Protein AF-A0A847P510-F1 (afdb_monomer_lite)

Foldseek 3Di:
DDDDDDDDDDDDDDDDDDDDDPDDDDCPPPVVVVVVVLVVLQVLLVPADDDDAPDADPDWAWPDWDQPFPDDPPDGDTDTDTDHHHDDPDQPPPDPPPLQDDALWAFAPVCVLQVNRHTQDAFWAKWKKAKQWPQFPDGRMDIQGTDHSVSRVVRNVVNVVTDGRDDQFFDKDKDKDWDQDPVSVCVVNSHRPPPPPPCPVVVDDNVDPVDDIDMDMDIDTHRIDMHIDDDPTPCNTHPDRDDSVSRHDPD

Sequence (251 aa):
MKKSDLVIRLFLTALAGIILYCTTPVDEGENTTKVDDITNFNDHVVSLDYLIQPEQLEEPVLTAAIDSSEPSDNYVCSIKRYKAAPGYSELFLMDPTTDVIYPGALLKGESIITGEYIPIIAKRKPLTISVSLQNISGSPSRNVEDPKLSTIRESINDILSSELTGATPARISFEIQEVHSAEQLKLAVQGNYKSSKVNISTGFNFNKQDVRSRFVVKFLQIYYTIDIDLPKQPSDLFEEMPDLGKLGSSS

Radius of gyration: 34.21 Å; chains: 1; bounding box: 52×51×155 Å

pLDDT: mean 77.26, std 19.05, range [29.2, 97.75]

Secondary structure (DSSP, 8-state):
-------PPP-------------PPP-HHHHHHHHHHHHHHHHHHHTSPPP--PPP-SSPEEEEEE----EETTEE--EEEEE-----SS---S-TT-TT-STT--B-HHHHHHT---B----B--EEEEE---SBSS-SEEEESS-SHHHHHHHHHHHHTSPB-S--PPEEEEEEEE--SHHHHHHHTT--TT-TT-TTGGG--TT-TT----EEEEEEEE---EEEPPPSSGGGGBSSPPPGGGTS---

Structure (mmCIF, N/CA/C/O backbone):
data_AF-A0A847P510-F1
#
_entry.id   AF-A0A847P510-F1
#
loop_
_atom_site.group_PDB
_atom_site.id
_atom_site.type_symbol
_atom_site.label_atom_id
_atom_site.label_alt_id
_atom_site.label_comp_id
_atom_site.label_asym_id
_atom_site.label_entity_id
_atom_site.label_seq_id
_atom_site.pdbx_PDB_ins_code
_atom_site.Cartn_x
_atom_site.Cartn_y
_atom_site.Cartn_z
_atom_site.occupancy
_atom_site.B_iso_or_equiv
_atom_site.auth_seq_id
_atom_site.auth_comp_id
_atom_site.auth_asym_id
_atom_site.auth_atom_id
_atom_site.pdbx_PDB_model_num
ATOM 1 N N . MET A 1 1 ? -7.480 -21.863 112.392 1.00 37.66 1 MET A N 1
ATOM 2 C CA . MET A 1 1 ? -8.106 -23.199 112.252 1.00 37.66 1 MET A CA 1
ATOM 3 C C . MET A 1 1 ? -8.872 -23.238 110.938 1.00 37.66 1 MET A C 1
ATOM 5 O O . MET A 1 1 ? -9.606 -22.302 110.660 1.00 37.66 1 MET A O 1
ATOM 9 N N . LYS A 1 2 ? -8.587 -24.266 110.127 1.00 41.09 2 LYS A N 1
ATOM 10 C CA . LYS A 1 2 ? -9.008 -24.526 108.735 1.00 41.09 2 LYS A CA 1
ATOM 11 C C . LYS A 1 2 ? -10.386 -23.981 108.323 1.00 41.09 2 LYS A C 1
ATOM 13 O O . LYS A 1 2 ? -11.381 -24.344 108.942 1.00 41.09 2 LYS A O 1
ATOM 18 N N . LYS A 1 3 ? -10.439 -23.282 107.182 1.00 38.19 3 LYS A N 1
ATOM 19 C CA . LYS A 1 3 ? -11.558 -23.353 106.229 1.00 38.19 3 LYS A CA 1
ATOM 20 C C . LYS A 1 3 ? -11.014 -23.393 104.800 1.00 38.19 3 LYS A C 1
ATOM 22 O O . LYS A 1 3 ? -10.048 -22.713 104.480 1.00 38.19 3 LYS A O 1
ATOM 27 N N . SER A 1 4 ? -11.607 -24.309 104.054 1.00 39.41 4 SER A N 1
ATOM 28 C CA . SER A 1 4 ? 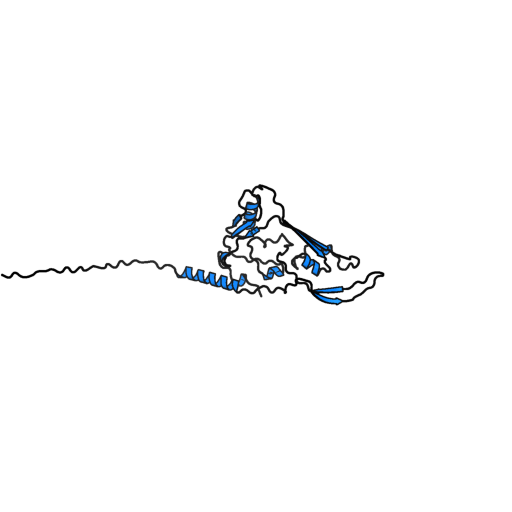-11.205 -24.935 102.802 1.00 39.41 4 SER A CA 1
ATOM 29 C C . SER A 1 4 ? -11.629 -24.167 101.552 1.00 39.41 4 SER A C 1
ATOM 31 O O . SER A 1 4 ? -12.598 -23.410 101.573 1.00 39.41 4 SER A O 1
ATOM 33 N N . ASP A 1 5 ? -10.895 -24.460 100.483 1.00 36.94 5 ASP A N 1
ATOM 34 C CA . ASP A 1 5 ? -10.912 -23.900 99.135 1.00 36.94 5 ASP A CA 1
ATOM 35 C C . ASP A 1 5 ? -12.233 -24.023 98.357 1.00 36.94 5 ASP A C 1
ATOM 37 O O . ASP A 1 5 ? -12.910 -25.052 98.387 1.00 36.94 5 ASP A O 1
ATOM 41 N N . LEU A 1 6 ? -12.516 -22.992 97.553 1.00 30.23 6 LEU A N 1
ATOM 42 C CA . LEU A 1 6 ? -13.383 -23.042 96.374 1.00 30.23 6 LEU A CA 1
ATOM 43 C C . LEU A 1 6 ? -12.803 -22.082 95.318 1.00 30.23 6 LEU A C 1
ATOM 45 O O . LEU A 1 6 ? -12.983 -20.870 95.414 1.00 30.23 6 LEU A O 1
ATOM 49 N N . VAL A 1 7 ? -12.095 -22.610 94.315 1.00 38.94 7 VAL A N 1
ATOM 50 C CA . VAL A 1 7 ? -11.633 -21.838 93.148 1.00 38.94 7 VAL A CA 1
ATOM 51 C C . VAL A 1 7 ? -12.303 -22.401 91.899 1.00 38.94 7 VAL A C 1
ATOM 53 O O . VAL A 1 7 ? -12.020 -23.513 91.459 1.00 38.94 7 VAL A O 1
ATOM 56 N N . ILE A 1 8 ? -13.220 -21.607 91.351 1.00 34.28 8 ILE A N 1
ATOM 57 C CA . ILE A 1 8 ? -13.982 -21.854 90.126 1.00 34.28 8 ILE A CA 1
ATOM 58 C 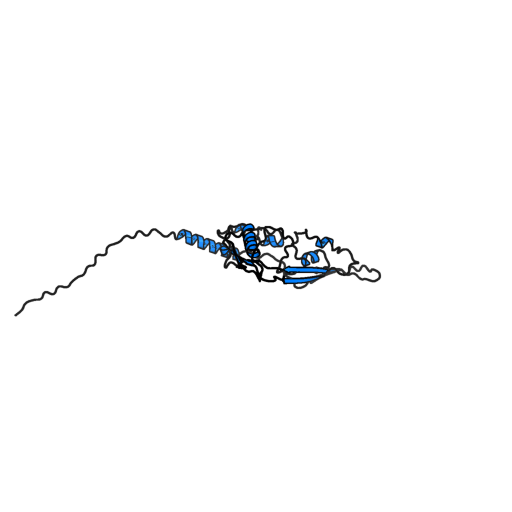C . ILE A 1 8 ? -13.080 -21.556 88.919 1.00 34.28 8 ILE A C 1
ATOM 60 O O . ILE A 1 8 ? -12.568 -20.445 88.787 1.00 34.28 8 ILE A O 1
ATOM 64 N N . ARG A 1 9 ? -12.890 -22.536 88.023 1.00 34.09 9 ARG A N 1
ATOM 65 C CA . ARG A 1 9 ? -12.280 -22.332 86.699 1.00 34.09 9 ARG A CA 1
ATOM 66 C C . ARG A 1 9 ? -13.373 -22.239 85.635 1.00 34.09 9 ARG A C 1
ATOM 68 O O . ARG A 1 9 ? -14.153 -23.165 85.446 1.00 34.09 9 ARG A O 1
ATOM 75 N N . LEU A 1 10 ? -13.395 -21.091 84.967 1.00 29.20 10 LEU A N 1
ATOM 76 C CA . LEU A 1 10 ? -14.271 -20.700 83.869 1.00 29.20 10 LEU A CA 1
ATOM 77 C C . LEU A 1 10 ? -13.866 -21.453 82.584 1.00 29.20 10 LEU A C 1
ATOM 79 O O . LEU A 1 10 ? -12.757 -21.259 82.092 1.00 29.20 10 LEU A O 1
ATOM 83 N N . PHE A 1 11 ? -14.744 -22.302 82.043 1.00 34.28 11 PHE A N 1
ATOM 84 C CA . PHE A 1 11 ? -14.594 -22.890 80.706 1.00 34.28 11 PHE A CA 1
ATOM 85 C C . PHE A 1 11 ? -15.544 -22.180 79.735 1.00 34.28 11 PHE A C 1
ATOM 87 O O . PHE A 1 11 ? -16.763 -22.293 79.842 1.00 34.28 11 PHE A O 1
ATOM 94 N N . LEU A 1 12 ? -14.961 -21.432 78.798 1.00 30.78 12 LEU A N 1
ATOM 95 C CA . LEU A 1 12 ? -15.638 -20.785 77.679 1.00 30.78 12 LEU A CA 1
ATOM 96 C C . LEU A 1 12 ? -15.835 -21.835 76.571 1.00 30.78 12 LEU A C 1
ATOM 98 O O . LEU A 1 12 ? -14.855 -22.350 76.037 1.00 30.78 12 LEU A O 1
ATOM 102 N N . THR A 1 13 ? -17.078 -22.172 76.227 1.00 36.53 13 THR A N 1
ATOM 103 C CA . THR A 1 13 ? -17.404 -22.988 75.045 1.00 36.53 13 THR A CA 1
ATOM 104 C C . THR A 1 13 ? -18.103 -22.098 74.021 1.00 36.53 13 THR A C 1
ATOM 106 O O . THR A 1 13 ? -19.159 -21.532 74.291 1.00 36.53 13 THR A O 1
ATOM 109 N N . ALA A 1 14 ? -17.465 -21.912 72.864 1.00 36.41 14 ALA A N 1
ATOM 110 C CA . ALA A 1 14 ? -17.982 -21.129 71.748 1.00 36.41 14 ALA A CA 1
ATOM 111 C C . ALA A 1 14 ? -18.817 -22.027 70.822 1.00 36.41 14 ALA A C 1
ATOM 113 O O . ALA A 1 14 ? -18.348 -23.063 70.352 1.00 36.41 14 ALA A O 1
ATOM 114 N N . LEU A 1 15 ? -20.062 -21.618 70.582 1.00 34.09 15 LEU A N 1
ATOM 115 C CA . LEU A 1 15 ? -21.025 -22.256 69.691 1.00 34.09 15 LEU A CA 1
ATOM 116 C C . LEU A 1 15 ? -20.754 -21.784 68.249 1.00 34.09 15 LEU A C 1
ATOM 118 O O . LEU A 1 15 ? -20.954 -20.611 67.940 1.00 34.09 15 LEU A O 1
ATOM 122 N N . ALA A 1 16 ? -20.281 -22.671 67.372 1.00 35.47 16 ALA A N 1
ATOM 123 C CA . ALA A 1 16 ? -20.083 -22.379 65.952 1.00 35.47 16 ALA A CA 1
ATOM 124 C C . ALA A 1 16 ? -21.387 -22.627 65.172 1.00 35.47 16 ALA A C 1
ATOM 126 O O . ALA A 1 16 ? -21.821 -23.768 65.019 1.00 35.47 16 ALA A O 1
ATOM 127 N N . GLY A 1 17 ? -22.022 -21.552 64.700 1.00 34.88 17 GLY A N 1
ATOM 128 C CA . GLY A 1 17 ? -23.150 -21.604 63.770 1.00 34.88 17 GLY A CA 1
ATOM 129 C C . GLY A 1 17 ? -22.666 -21.748 62.326 1.00 34.88 17 GLY A C 1
ATOM 130 O O . GLY A 1 17 ? -21.865 -20.944 61.855 1.00 34.88 17 GLY A O 1
ATOM 131 N N . ILE A 1 18 ? -23.158 -22.769 61.625 1.00 37.06 18 ILE A N 1
ATOM 132 C CA . ILE A 1 18 ? -22.927 -22.986 60.193 1.00 37.06 18 ILE A CA 1
ATOM 133 C C . ILE A 1 18 ? -23.896 -22.082 59.421 1.00 37.06 18 ILE A C 1
ATOM 135 O O . ILE A 1 18 ? -25.100 -22.330 59.406 1.00 37.06 18 ILE A O 1
ATOM 139 N N . ILE A 1 19 ? -23.375 -21.029 58.789 1.00 39.59 19 ILE A N 1
ATOM 140 C CA . ILE A 1 19 ? -24.100 -20.245 57.782 1.00 39.59 19 ILE A CA 1
ATOM 141 C C . ILE A 1 19 ? -23.795 -20.883 56.427 1.00 39.59 19 ILE A C 1
ATOM 143 O O . ILE A 1 19 ? -22.673 -20.806 55.930 1.00 39.59 19 ILE A O 1
ATOM 147 N N . LEU A 1 20 ? -24.798 -21.539 55.848 1.00 35.09 20 LEU A N 1
ATOM 148 C CA . LEU A 1 20 ? -24.744 -22.100 54.504 1.00 35.09 20 LEU A CA 1
ATOM 149 C C . LEU A 1 20 ? -24.879 -20.944 53.493 1.00 35.09 20 LEU A C 1
ATOM 151 O O . LEU A 1 20 ? -25.986 -20.521 53.166 1.00 35.09 20 LEU A O 1
ATOM 155 N N . TYR A 1 21 ? -23.754 -20.390 53.035 1.00 35.69 21 TYR A N 1
ATOM 156 C CA . TYR A 1 21 ? -23.734 -19.493 51.878 1.00 35.69 21 TYR A CA 1
ATOM 157 C C . TYR A 1 21 ? -23.872 -20.338 50.608 1.00 35.69 21 TYR A C 1
ATOM 159 O O . TYR A 1 21 ? -22.981 -21.108 50.261 1.00 35.69 21 TYR A O 1
ATOM 167 N N . CYS A 1 22 ? -25.005 -20.202 49.920 1.00 33.38 22 CYS A N 1
ATOM 168 C CA . CYS A 1 22 ? -25.181 -20.709 48.567 1.00 33.38 22 CYS A CA 1
ATOM 169 C C . CYS A 1 22 ? -24.482 -19.732 47.611 1.00 33.38 22 CYS A C 1
ATOM 171 O O . CYS A 1 22 ? -25.054 -18.714 47.225 1.00 33.38 22 CYS A O 1
ATOM 173 N N . THR A 1 23 ? -23.216 -19.995 47.293 1.00 38.34 23 THR A N 1
ATOM 174 C CA . THR A 1 23 ? -22.546 -19.359 46.157 1.00 38.34 23 THR A CA 1
ATOM 175 C C . THR A 1 23 ? -23.017 -20.064 44.893 1.00 38.34 23 THR A C 1
ATOM 177 O O . THR A 1 23 ? -22.757 -21.253 44.709 1.00 38.34 23 THR A O 1
ATOM 180 N N . THR A 1 24 ? -23.727 -19.344 44.030 1.00 44.94 24 THR A N 1
ATOM 181 C CA . THR A 1 24 ? -23.929 -19.754 42.638 1.00 44.94 24 THR A CA 1
ATOM 182 C C . THR A 1 24 ? -22.564 -20.052 42.006 1.00 44.94 24 THR A C 1
ATOM 184 O O . THR A 1 24 ? -21.647 -19.249 42.209 1.00 44.94 24 THR A O 1
ATOM 187 N N . PRO A 1 25 ? -22.390 -21.167 41.277 1.00 40.59 25 PRO A N 1
ATOM 188 C CA . PRO A 1 25 ? -21.137 -21.439 40.590 1.00 40.59 25 PRO A CA 1
ATOM 189 C C . PRO A 1 25 ? -20.883 -20.337 39.557 1.00 40.59 25 PRO A C 1
ATOM 191 O O . PRO A 1 25 ? -21.769 -19.974 38.787 1.00 40.59 25 PRO A O 1
ATOM 194 N N . VAL A 1 26 ? -19.678 -19.777 39.599 1.00 44.25 26 VAL A N 1
ATOM 195 C CA . VAL A 1 26 ? -19.134 -18.921 38.547 1.00 44.25 26 VAL A CA 1
ATOM 196 C C . VAL A 1 26 ? -18.927 -19.810 37.319 1.00 44.25 26 VAL A C 1
ATOM 198 O O . VAL A 1 26 ? -18.326 -20.876 37.438 1.00 44.25 26 VAL A O 1
ATOM 201 N N . ASP A 1 27 ? -19.447 -19.394 36.162 1.00 46.91 27 ASP A N 1
ATOM 202 C CA . ASP A 1 27 ? -19.205 -20.034 34.863 1.00 46.91 27 ASP A CA 1
ATOM 203 C C . ASP A 1 27 ? -17.712 -19.931 34.494 1.00 46.91 27 ASP A C 1
ATOM 205 O O . ASP A 1 27 ? -17.271 -19.034 33.778 1.00 46.91 27 ASP A O 1
ATOM 209 N N . GLU A 1 28 ? -16.896 -20.855 35.003 1.00 49.34 28 GLU A N 1
ATOM 210 C CA . GLU A 1 28 ? -15.476 -20.986 34.644 1.00 49.34 28 GLU A CA 1
ATOM 211 C C . GLU A 1 28 ? -15.278 -21.623 33.251 1.00 49.34 28 GLU A C 1
ATOM 213 O O . GLU A 1 28 ? -14.191 -21.537 32.678 1.00 49.34 28 GLU A O 1
ATOM 218 N N . GLY A 1 29 ? -16.323 -22.230 32.671 1.00 48.59 29 GLY A N 1
ATOM 219 C CA . GLY A 1 29 ? -16.255 -22.952 31.393 1.00 48.59 29 GLY A CA 1
ATOM 220 C C . GLY A 1 29 ? -16.296 -22.074 30.135 1.00 48.59 29 GLY A C 1
ATOM 221 O O . GLY A 1 29 ? -15.671 -22.411 29.131 1.00 48.59 29 GLY A O 1
ATOM 222 N N . GLU A 1 30 ? -16.992 -20.932 30.159 1.00 53.59 30 GLU A N 1
ATOM 223 C CA . GLU A 1 30 ? -17.103 -20.069 28.968 1.00 53.59 30 GLU A CA 1
ATOM 224 C C . GLU A 1 30 ? -15.822 -19.252 28.733 1.00 53.59 30 GLU A C 1
ATOM 226 O O . GLU A 1 30 ? -15.382 -19.059 27.599 1.00 53.59 30 GLU A O 1
ATOM 231 N N . ASN A 1 31 ? -15.194 -18.791 29.817 1.00 59.59 31 ASN A N 1
ATOM 232 C CA . ASN A 1 31 ? -14.016 -17.932 29.742 1.00 59.59 31 ASN A CA 1
ATOM 233 C C . ASN A 1 31 ? -12.744 -18.717 29.378 1.00 59.59 31 ASN A C 1
ATOM 235 O O . ASN A 1 31 ? -11.900 -18.215 28.646 1.00 59.59 31 ASN A O 1
ATOM 239 N N . THR A 1 32 ? -12.624 -19.964 29.842 1.00 65.25 32 THR A N 1
ATOM 240 C CA . THR A 1 32 ? -11.504 -20.858 29.496 1.00 65.25 32 THR A CA 1
ATOM 241 C C . THR A 1 32 ? -11.538 -21.258 28.022 1.00 65.25 32 THR A C 1
ATOM 243 O O . THR A 1 32 ? -10.546 -21.076 27.324 1.00 65.25 32 THR A O 1
ATOM 246 N N . THR A 1 33 ? -12.706 -21.657 27.510 1.00 73.19 33 THR A N 1
ATOM 247 C CA . THR A 1 33 ? -12.883 -22.027 26.093 1.00 73.19 33 THR A CA 1
ATOM 248 C C . THR A 1 33 ? -12.539 -20.871 25.142 1.00 73.19 33 THR A C 1
ATOM 250 O O . THR A 1 33 ? -11.799 -21.058 24.181 1.00 73.19 33 THR A O 1
ATOM 253 N N . LYS A 1 34 ? -12.989 -19.641 25.440 1.00 74.56 34 LYS A N 1
ATOM 254 C CA . LYS A 1 34 ? -12.650 -18.449 24.635 1.00 74.56 34 LYS A CA 1
ATOM 255 C C . LYS A 1 34 ? -11.153 -18.127 24.633 1.00 74.56 34 LYS A C 1
ATOM 257 O O . LYS A 1 34 ? -10.627 -17.678 23.616 1.00 74.56 34 LYS A O 1
ATOM 262 N N . VAL A 1 35 ? -10.471 -18.305 25.764 1.00 79.75 35 VAL A N 1
ATOM 263 C CA . VAL A 1 35 ? -9.022 -18.065 25.869 1.00 79.75 35 VAL A CA 1
ATOM 264 C C . VAL A 1 35 ? -8.232 -19.109 25.074 1.00 79.75 35 VAL A C 1
ATOM 266 O O . VAL A 1 35 ? -7.267 -18.753 24.389 1.00 79.75 35 VAL A O 1
ATOM 269 N N . ASP A 1 36 ? -8.667 -20.367 25.106 1.00 83.75 36 ASP A N 1
ATOM 270 C CA . ASP A 1 36 ? -8.050 -21.446 24.333 1.00 83.75 36 ASP A CA 1
ATOM 271 C C . ASP A 1 36 ? -8.238 -21.231 22.821 1.00 83.75 36 ASP A C 1
ATOM 273 O O . ASP A 1 36 ? -7.279 -21.370 22.056 1.00 83.75 36 ASP A O 1
ATOM 277 N N . ASP A 1 37 ? -9.423 -20.781 22.394 1.00 85.81 37 ASP A N 1
ATOM 278 C CA . ASP A 1 37 ? -9.711 -20.441 20.993 1.00 85.81 37 ASP A CA 1
ATOM 279 C C . ASP A 1 37 ? -8.830 -19.288 20.477 1.00 85.81 37 ASP A C 1
ATOM 281 O O . ASP A 1 37 ? -8.303 -19.351 19.364 1.00 85.81 37 ASP A O 1
ATOM 285 N N . ILE A 1 38 ? -8.622 -18.242 21.288 1.00 89.88 38 ILE A N 1
ATOM 286 C CA . ILE A 1 38 ? -7.751 -17.105 20.940 1.00 89.88 38 ILE A CA 1
ATOM 287 C C . ILE A 1 38 ? -6.293 -17.554 20.799 1.00 89.88 38 ILE A C 1
ATOM 289 O O . ILE A 1 38 ? -5.609 -17.145 19.857 1.00 89.88 38 ILE A O 1
ATOM 293 N N . THR A 1 39 ? -5.815 -18.381 21.730 1.00 91.06 39 THR A N 1
ATOM 294 C CA . THR A 1 39 ? -4.442 -18.902 21.702 1.00 91.06 39 THR A CA 1
ATOM 295 C C . THR A 1 39 ? -4.216 -19.750 20.455 1.00 91.06 39 THR A C 1
ATOM 297 O O . THR A 1 39 ? -3.298 -19.472 19.687 1.00 91.06 39 THR A O 1
ATOM 300 N N . ASN A 1 40 ? -5.116 -20.700 20.187 1.00 89.81 40 ASN A N 1
ATOM 301 C CA . ASN A 1 40 ? -5.044 -21.571 19.015 1.00 89.81 40 ASN A CA 1
ATOM 302 C C . ASN A 1 40 ? -5.074 -20.768 17.705 1.00 89.81 40 ASN A C 1
ATOM 304 O O . ASN A 1 40 ? -4.267 -21.003 16.809 1.00 89.81 40 ASN A O 1
ATOM 308 N N . PHE A 1 41 ? -5.944 -19.758 17.615 1.00 90.44 41 PHE A N 1
ATOM 309 C CA . PHE A 1 41 ? -5.991 -18.869 16.458 1.00 90.44 41 PHE A CA 1
ATOM 310 C C . PHE A 1 41 ? -4.660 -18.153 16.213 1.00 90.44 41 PHE A C 1
ATOM 312 O O . PHE A 1 41 ? -4.151 -18.148 15.090 1.00 90.44 41 PHE A O 1
ATOM 319 N N . ASN A 1 42 ? -4.094 -17.539 17.254 1.00 92.06 42 ASN A N 1
ATOM 320 C CA . ASN A 1 42 ? -2.831 -16.817 17.138 1.00 92.06 42 ASN A CA 1
ATOM 321 C C . ASN A 1 42 ? -1.694 -17.765 16.727 1.00 92.06 42 ASN A C 1
ATOM 323 O O . ASN A 1 42 ? -0.949 -17.440 15.802 1.00 92.06 42 ASN A O 1
ATOM 327 N N . ASP A 1 43 ? -1.606 -18.939 17.356 1.00 91.25 43 ASP A N 1
ATOM 328 C CA . ASP A 1 43 ? -0.600 -19.958 17.040 1.00 91.25 43 ASP A CA 1
ATOM 329 C C . ASP A 1 43 ? -0.746 -20.459 15.598 1.00 91.25 43 ASP A C 1
ATOM 331 O O . ASP A 1 43 ? 0.246 -20.587 14.878 1.00 91.25 43 ASP A O 1
ATOM 335 N N . HIS A 1 44 ? -1.984 -20.666 15.136 1.00 89.38 44 HIS A N 1
ATOM 336 C CA . HIS A 1 44 ? -2.255 -21.063 13.761 1.00 89.38 44 HIS A CA 1
ATOM 337 C C . HIS A 1 44 ? -1.780 -20.006 12.763 1.00 89.38 44 HIS A C 1
ATOM 339 O O . HIS A 1 44 ? -1.069 -20.347 11.820 1.00 89.38 44 HIS A O 1
ATOM 345 N N . VAL A 1 45 ? -2.121 -18.729 12.982 1.00 88.19 45 VAL A N 1
ATOM 346 C CA . VAL A 1 45 ? -1.700 -17.630 12.097 1.00 88.19 45 VAL A CA 1
ATOM 347 C C . VAL A 1 45 ? -0.174 -17.507 12.057 1.00 88.19 45 VAL A C 1
ATOM 349 O O . VAL A 1 45 ? 0.386 -17.287 10.987 1.00 88.19 45 VAL A O 1
ATOM 352 N N . VAL A 1 46 ? 0.507 -17.691 13.192 1.00 87.94 46 VAL A N 1
ATOM 353 C CA . VAL A 1 46 ? 1.979 -17.696 13.261 1.00 87.94 46 VAL A CA 1
ATOM 354 C C . VAL A 1 46 ? 2.586 -18.896 12.523 1.00 87.94 46 VAL A C 1
ATOM 356 O O . VAL A 1 46 ? 3.681 -18.782 11.977 1.00 87.94 46 VAL A O 1
ATOM 359 N N . SER A 1 47 ? 1.883 -20.029 12.483 1.00 88.62 47 SER A N 1
ATOM 360 C CA . SER A 1 47 ? 2.324 -21.246 11.790 1.00 88.62 47 SER A CA 1
ATOM 361 C C . SER A 1 47 ? 2.060 -21.260 10.281 1.00 88.62 47 SER A C 1
ATOM 363 O O . SER A 1 47 ? 2.470 -22.209 9.616 1.00 88.62 47 SER A O 1
ATOM 365 N N . LEU A 1 48 ? 1.368 -20.249 9.740 1.00 85.38 48 LEU A N 1
ATOM 366 C CA . LEU A 1 48 ? 1.084 -20.172 8.308 1.00 85.38 48 LEU A CA 1
ATOM 367 C C . LEU A 1 48 ? 2.379 -20.077 7.496 1.00 85.38 48 LEU A C 1
ATOM 369 O O . LEU A 1 48 ? 3.306 -19.343 7.842 1.00 85.38 48 LEU A O 1
ATOM 373 N N . ASP A 1 49 ? 2.401 -20.787 6.370 1.00 82.56 49 ASP A N 1
ATOM 374 C CA . ASP A 1 49 ? 3.525 -20.747 5.446 1.00 82.56 49 ASP A CA 1
ATOM 375 C C . ASP A 1 49 ? 3.693 -19.357 4.820 1.00 82.56 49 ASP A C 1
ATOM 377 O O . ASP A 1 49 ? 2.734 -18.657 4.478 1.00 82.56 49 ASP A O 1
ATOM 381 N N . TYR A 1 50 ? 4.952 -18.979 4.606 1.00 79.06 50 TYR A N 1
ATOM 382 C CA . TYR A 1 50 ? 5.288 -17.789 3.839 1.00 79.06 50 TYR A CA 1
ATOM 383 C C . TYR A 1 50 ? 4.979 -17.993 2.355 1.00 79.06 50 TYR A C 1
ATOM 385 O O . TYR A 1 50 ? 5.152 -19.076 1.794 1.00 79.06 50 TYR A O 1
ATOM 393 N N . LEU A 1 51 ? 4.592 -16.906 1.686 1.00 79.25 51 LEU A N 1
ATOM 394 C CA . LEU A 1 51 ? 4.465 -16.904 0.234 1.00 79.25 51 LEU A CA 1
ATOM 395 C C . LEU A 1 51 ? 5.821 -17.217 -0.401 1.00 79.25 51 LEU A C 1
ATOM 397 O O . LEU A 1 51 ? 6.818 -16.551 -0.121 1.00 79.25 51 LEU A O 1
ATOM 401 N N . ILE A 1 52 ? 5.843 -18.202 -1.297 1.00 80.19 52 ILE A N 1
ATOM 402 C CA . ILE A 1 52 ? 7.041 -18.529 -2.067 1.00 80.19 52 ILE A CA 1
ATOM 403 C C . ILE A 1 52 ? 7.280 -17.392 -3.062 1.00 80.19 52 ILE A C 1
ATOM 405 O O . ILE A 1 52 ? 6.582 -17.263 -4.070 1.00 80.19 52 ILE A O 1
ATOM 409 N N . GLN A 1 53 ? 8.276 -16.563 -2.769 1.00 77.94 53 GLN A N 1
ATOM 410 C CA . GLN A 1 53 ? 8.743 -15.500 -3.651 1.00 77.94 53 GLN A CA 1
ATOM 411 C C . GLN A 1 53 ? 10.081 -15.896 -4.289 1.00 77.94 53 GLN A C 1
ATOM 413 O O . GLN A 1 53 ? 10.871 -16.615 -3.670 1.00 77.94 53 GLN A O 1
ATOM 418 N N . PRO A 1 54 ? 10.353 -15.467 -5.536 1.00 82.06 54 PRO A N 1
ATOM 419 C CA . PRO A 1 54 ? 11.674 -15.648 -6.119 1.00 82.06 54 PRO A CA 1
ATOM 420 C C . PRO A 1 54 ? 12.718 -14.892 -5.291 1.00 82.06 54 PRO A C 1
ATOM 422 O O . PRO A 1 54 ? 12.434 -13.825 -4.751 1.00 82.06 54 PRO A O 1
ATOM 425 N N . GLU A 1 55 ? 13.938 -15.427 -5.234 1.00 87.31 55 GLU A N 1
ATOM 426 C CA . GLU A 1 55 ? 15.071 -14.727 -4.629 1.00 87.31 55 GLU A CA 1
ATOM 427 C C . GLU A 1 55 ? 15.266 -13.365 -5.304 1.00 87.31 55 GLU A C 1
ATOM 429 O O . GLU A 1 55 ? 15.342 -13.271 -6.536 1.00 87.31 55 GLU A O 1
ATOM 434 N N . GLN A 1 56 ? 15.324 -12.317 -4.482 1.00 89.25 56 GLN A N 1
ATOM 435 C CA . GLN A 1 56 ? 15.545 -10.961 -4.949 1.00 89.25 56 GLN A CA 1
ATOM 436 C C . GLN A 1 56 ? 16.947 -10.836 -5.553 1.00 89.25 56 GLN A C 1
ATOM 438 O O . GLN A 1 56 ? 17.943 -11.217 -4.945 1.00 89.25 56 GLN A O 1
ATOM 443 N N . LEU A 1 57 ? 17.019 -10.244 -6.742 1.00 90.56 57 LEU A N 1
ATOM 444 C CA . LEU A 1 57 ? 18.265 -9.884 -7.406 1.00 90.56 57 LEU A CA 1
ATOM 445 C C . LEU A 1 57 ? 18.432 -8.365 -7.339 1.00 90.56 57 LEU A C 1
ATOM 447 O O . LEU A 1 57 ? 17.576 -7.638 -7.844 1.00 90.56 57 LEU A O 1
ATOM 451 N N . GLU A 1 58 ? 19.530 -7.898 -6.738 1.00 86.44 58 GLU A N 1
ATOM 452 C CA . GLU A 1 58 ? 19.884 -6.469 -6.728 1.00 86.44 58 GLU A CA 1
ATOM 453 C C . GLU A 1 58 ? 20.145 -5.949 -8.147 1.00 86.44 58 GLU A C 1
ATOM 455 O O . GLU A 1 58 ? 19.706 -4.860 -8.497 1.00 86.44 58 GLU A O 1
ATOM 460 N N . GLU A 1 59 ? 20.791 -6.767 -8.984 1.00 88.19 59 GLU A N 1
ATOM 461 C CA . GLU A 1 59 ? 21.133 -6.437 -10.367 1.00 88.19 59 GLU A CA 1
ATOM 462 C C . GLU A 1 59 ? 20.731 -7.570 -11.330 1.00 88.19 59 GLU A C 1
ATOM 464 O O . GLU A 1 59 ? 20.774 -8.752 -10.961 1.00 88.19 59 GLU A O 1
ATOM 469 N N . PRO A 1 60 ? 20.362 -7.261 -12.590 1.00 89.38 60 PRO A N 1
ATOM 470 C CA . PRO A 1 60 ? 20.068 -8.278 -13.591 1.00 89.38 60 PRO A CA 1
ATOM 471 C C . PRO A 1 60 ? 21.281 -9.170 -13.894 1.00 89.38 60 PRO A C 1
ATOM 473 O O . PRO A 1 60 ? 22.365 -8.697 -14.236 1.00 89.38 60 PRO A O 1
ATOM 476 N N . VAL A 1 61 ? 21.080 -10.487 -13.871 1.00 92.06 61 VAL A N 1
ATOM 477 C CA . VAL A 1 61 ? 22.131 -11.478 -14.141 1.00 92.06 61 VAL A CA 1
ATOM 478 C C . VAL A 1 61 ? 22.076 -11.915 -15.602 1.00 92.06 61 VAL A C 1
ATOM 480 O O . VAL A 1 61 ? 21.025 -12.334 -16.088 1.00 92.06 61 VAL A O 1
ATOM 483 N N . LEU A 1 62 ? 23.204 -11.848 -16.314 1.00 91.25 62 LEU A N 1
ATOM 484 C CA . LEU A 1 62 ? 23.310 -12.327 -17.696 1.00 91.25 62 LEU A CA 1
ATOM 485 C C . LEU A 1 62 ? 23.129 -13.853 -17.740 1.00 91.25 62 LEU A C 1
ATOM 487 O O . LEU A 1 62 ? 23.893 -14.588 -17.120 1.00 91.25 62 LEU A O 1
ATOM 491 N N . THR A 1 63 ? 22.143 -14.333 -18.497 1.00 88.81 63 THR A N 1
ATOM 492 C CA . THR A 1 63 ? 21.851 -15.769 -18.648 1.00 88.81 63 THR A CA 1
ATOM 493 C C . THR A 1 63 ? 22.245 -16.322 -20.012 1.00 88.81 63 THR A C 1
ATOM 495 O O . THR A 1 63 ? 22.551 -17.506 -20.120 1.00 88.81 63 THR A O 1
ATOM 498 N N . ALA A 1 64 ? 22.274 -15.484 -21.052 1.00 80.31 64 ALA A N 1
ATOM 499 C CA . ALA A 1 64 ? 22.823 -15.836 -22.359 1.00 80.31 64 ALA A CA 1
ATOM 500 C C . ALA A 1 64 ? 23.187 -14.578 -23.157 1.00 80.31 64 ALA A C 1
ATOM 502 O O . ALA A 1 64 ? 22.463 -13.585 -23.121 1.00 80.31 64 ALA A O 1
ATOM 503 N N . ALA A 1 65 ? 24.260 -14.640 -23.942 1.00 69.88 65 ALA A N 1
ATOM 504 C CA . ALA A 1 65 ? 24.524 -13.680 -25.009 1.00 69.88 65 ALA A CA 1
ATOM 505 C C . ALA A 1 65 ? 24.219 -14.357 -26.352 1.00 69.88 65 ALA A C 1
ATOM 507 O O . ALA A 1 65 ? 24.733 -15.439 -26.626 1.00 69.88 65 ALA A O 1
ATOM 508 N N . ILE A 1 66 ? 23.353 -13.750 -27.162 1.00 64.25 66 ILE A N 1
ATOM 509 C CA . ILE A 1 66 ? 23.155 -14.123 -28.561 1.00 64.25 66 ILE A CA 1
ATOM 510 C C . ILE A 1 66 ? 23.790 -13.018 -29.402 1.00 64.25 66 ILE A C 1
ATOM 512 O O . ILE A 1 66 ? 23.226 -11.934 -29.561 1.00 64.25 66 ILE A O 1
ATOM 516 N N . ASP A 1 67 ? 24.955 -13.309 -29.972 1.00 57.97 67 ASP A N 1
ATOM 517 C CA . ASP A 1 67 ? 25.564 -12.470 -31.003 1.00 57.97 67 ASP A CA 1
ATOM 518 C C . ASP A 1 67 ? 24.840 -12.700 -32.338 1.00 57.97 67 ASP A C 1
ATOM 520 O O . ASP A 1 67 ? 25.360 -13.325 -33.258 1.00 57.97 67 ASP A O 1
ATOM 524 N N . SER A 1 68 ? 23.594 -12.233 -32.453 1.00 57.00 68 SER A N 1
ATOM 525 C CA . SER A 1 68 ? 22.977 -12.030 -33.765 1.00 57.00 68 SER A CA 1
ATOM 526 C C . SER A 1 68 ? 23.356 -10.631 -34.241 1.00 57.00 68 SER A C 1
ATOM 528 O O . SER A 1 68 ? 22.655 -9.659 -33.955 1.00 57.00 68 SER A O 1
ATOM 530 N N . SER A 1 69 ? 24.496 -10.524 -34.917 1.00 58.62 69 SER A N 1
ATOM 531 C CA . SER A 1 69 ? 24.886 -9.314 -35.627 1.00 58.62 69 SER A CA 1
ATOM 532 C C . SER A 1 69 ? 24.195 -9.297 -36.989 1.00 58.62 69 SER A C 1
ATOM 534 O O . SER A 1 69 ? 24.580 -10.019 -37.902 1.00 58.62 69 SER A O 1
ATOM 536 N N . GLU A 1 70 ? 23.168 -8.464 -37.147 1.00 57.62 70 GLU A N 1
ATOM 537 C CA . GLU A 1 70 ? 22.804 -7.992 -38.484 1.00 57.62 70 GLU A CA 1
ATOM 538 C C . GLU A 1 70 ? 23.559 -6.683 -38.730 1.00 57.62 70 GLU A C 1
ATOM 540 O O . GLU A 1 70 ? 23.230 -5.664 -38.115 1.00 57.62 70 GLU A O 1
ATOM 545 N N . PRO A 1 71 ? 24.628 -6.693 -39.546 1.00 56.06 71 PRO A N 1
ATOM 546 C CA . PRO A 1 71 ? 25.321 -5.468 -39.897 1.00 56.06 71 PRO A CA 1
ATOM 547 C C . PRO A 1 71 ? 24.401 -4.625 -40.785 1.00 56.06 71 PRO A C 1
ATOM 549 O O . PRO A 1 71 ? 24.090 -4.996 -41.914 1.00 56.06 71 PRO A O 1
ATOM 552 N N . SER A 1 72 ? 23.982 -3.469 -40.275 1.00 61.31 72 SER A N 1
ATOM 553 C CA . SER A 1 72 ? 23.583 -2.346 -41.129 1.00 61.31 72 SER A CA 1
ATOM 554 C C . SER A 1 72 ? 24.798 -1.433 -41.286 1.00 61.31 72 SER A C 1
ATOM 556 O O . SER A 1 72 ? 25.635 -1.413 -40.386 1.00 61.31 72 SER A O 1
ATOM 558 N N . ASP A 1 73 ? 24.900 -0.695 -42.396 1.00 65.69 73 ASP A N 1
ATOM 559 C CA . ASP A 1 73 ? 26.102 0.011 -42.899 1.00 65.69 73 ASP A CA 1
ATOM 560 C C . ASP A 1 73 ? 26.990 0.753 -41.867 1.00 65.69 73 ASP A C 1
ATOM 562 O O . ASP A 1 73 ? 28.142 1.033 -42.177 1.00 65.69 73 ASP A O 1
ATOM 566 N N . ASN A 1 74 ? 26.507 1.068 -40.652 1.00 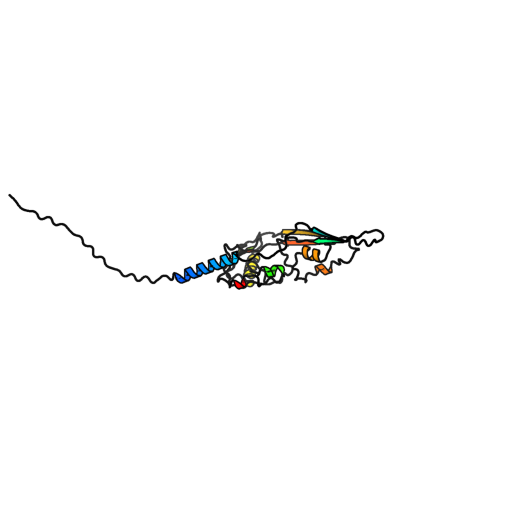72.62 74 ASN A N 1
ATOM 567 C CA . ASN A 1 74 ? 27.293 1.677 -39.566 1.00 72.62 74 ASN A CA 1
ATOM 568 C C . ASN A 1 74 ? 26.984 1.174 -38.129 1.00 72.62 74 ASN A C 1
ATOM 570 O O . ASN A 1 74 ? 27.480 1.773 -37.172 1.00 72.62 74 ASN A O 1
ATOM 574 N N . TYR A 1 75 ? 26.173 0.124 -37.928 1.00 70.19 75 TYR A N 1
ATOM 575 C CA . TYR A 1 75 ? 25.783 -0.343 -36.582 1.00 70.19 75 TYR A CA 1
ATOM 576 C C . TYR A 1 75 ? 25.871 -1.864 -36.432 1.00 70.19 75 TYR A C 1
ATOM 578 O O . TYR A 1 75 ? 25.483 -2.611 -37.328 1.00 70.19 75 TYR A O 1
ATOM 586 N N . VAL A 1 76 ? 26.315 -2.307 -35.251 1.00 75.56 76 VAL A N 1
ATOM 587 C CA . VAL A 1 76 ? 26.284 -3.710 -34.820 1.00 75.56 76 VAL A CA 1
ATOM 588 C C . VAL A 1 76 ? 25.281 -3.841 -33.677 1.00 75.56 76 VAL A C 1
ATOM 590 O O . VAL A 1 76 ? 25.494 -3.301 -32.591 1.00 75.56 76 VAL A O 1
ATOM 593 N N . CYS A 1 77 ? 24.185 -4.558 -33.917 1.00 77.00 77 CYS A N 1
ATOM 594 C CA . CYS A 1 77 ? 23.231 -4.934 -32.876 1.00 77.00 77 CYS A CA 1
ATOM 595 C C . CYS A 1 77 ? 23.696 -6.234 -32.198 1.00 77.00 77 CYS A C 1
ATOM 597 O O . CYS A 1 77 ? 24.136 -7.158 -32.876 1.00 77.00 77 CYS A O 1
ATOM 599 N N . SER A 1 78 ? 23.598 -6.314 -30.868 1.00 81.12 78 SER A N 1
ATOM 600 C CA . SER A 1 78 ? 23.834 -7.549 -30.101 1.00 81.12 78 SER A CA 1
ATOM 601 C C . SER A 1 78 ? 22.679 -7.773 -29.129 1.00 81.12 78 SER A C 1
ATOM 603 O O . SER A 1 78 ? 22.149 -6.813 -28.566 1.00 81.12 78 SER A O 1
ATOM 605 N N . ILE A 1 79 ? 22.263 -9.029 -28.945 1.00 83.50 79 ILE A N 1
ATOM 606 C CA . ILE A 1 79 ? 21.131 -9.379 -28.082 1.00 83.50 79 ILE A CA 1
ATOM 607 C C . ILE A 1 79 ? 21.662 -10.105 -26.847 1.00 83.50 79 ILE A C 1
ATOM 609 O O . ILE A 1 79 ? 22.277 -11.164 -26.933 1.00 83.50 79 ILE A O 1
ATOM 613 N N . LYS A 1 80 ? 21.383 -9.566 -25.662 1.00 88.06 80 LYS A N 1
ATOM 614 C CA . LYS A 1 80 ? 21.737 -10.189 -24.381 1.00 88.06 80 LYS A CA 1
ATOM 615 C C . LYS A 1 80 ? 20.474 -10.512 -23.595 1.00 88.06 80 LYS A C 1
ATOM 617 O O . LYS A 1 80 ? 19.549 -9.706 -23.538 1.00 88.06 80 LYS A O 1
ATOM 622 N N . ARG A 1 81 ? 20.428 -11.701 -22.997 1.00 89.88 81 ARG A N 1
ATOM 623 C CA . ARG A 1 81 ? 19.341 -12.157 -22.129 1.00 89.88 81 ARG A CA 1
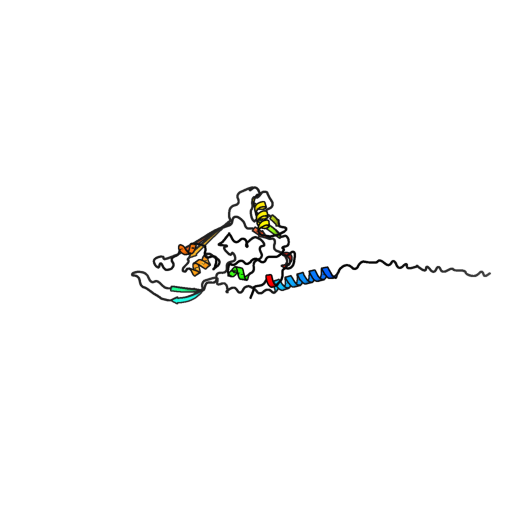ATOM 624 C C . ARG A 1 81 ? 19.761 -12.034 -20.678 1.00 89.88 81 ARG A C 1
ATOM 626 O O . ARG A 1 81 ? 20.796 -12.566 -20.284 1.00 89.88 81 ARG A O 1
ATOM 633 N N . TYR A 1 82 ? 18.919 -11.370 -19.900 1.00 90.88 82 TYR A N 1
ATOM 634 C CA . TYR A 1 82 ? 19.109 -11.171 -18.473 1.00 90.88 82 TYR A CA 1
ATOM 635 C C . TYR A 1 82 ? 17.952 -11.795 -17.697 1.00 90.88 82 TYR A C 1
ATOM 637 O O . TYR A 1 82 ? 16.809 -11.797 -18.159 1.00 90.88 82 TYR A O 1
ATOM 645 N N . LYS A 1 83 ? 18.252 -12.308 -16.507 1.00 91.12 83 LYS A N 1
ATOM 646 C CA . LYS A 1 83 ? 17.273 -12.642 -15.474 1.00 91.12 83 LYS A CA 1
ATOM 647 C C . LYS A 1 83 ? 17.264 -11.504 -14.459 1.00 91.12 83 LYS A C 1
ATOM 649 O O . LYS A 1 83 ? 18.317 -11.150 -13.941 1.00 91.12 83 LYS A O 1
ATOM 654 N N . ALA A 1 84 ? 16.090 -10.959 -14.171 1.00 88.69 84 ALA A N 1
ATOM 655 C CA . ALA A 1 84 ? 15.900 -9.920 -13.166 1.00 88.69 84 ALA A CA 1
ATOM 656 C C . ALA A 1 84 ? 14.781 -10.338 -12.207 1.00 88.69 84 ALA A C 1
ATOM 658 O O . ALA A 1 84 ? 13.784 -10.918 -12.637 1.00 88.69 84 ALA A O 1
ATOM 659 N N . ALA A 1 85 ? 14.966 -10.047 -10.922 1.00 87.69 85 ALA A N 1
ATOM 660 C CA . ALA A 1 85 ? 13.974 -10.256 -9.871 1.00 87.69 85 ALA A CA 1
ATOM 661 C C . ALA A 1 85 ? 14.080 -9.113 -8.844 1.00 87.69 85 ALA A C 1
ATOM 663 O O . ALA A 1 85 ? 14.510 -9.341 -7.716 1.00 87.69 85 ALA A O 1
ATOM 664 N N . PRO A 1 86 ? 13.781 -7.865 -9.246 1.00 84.00 86 PRO A N 1
ATOM 665 C CA . PRO A 1 86 ? 13.838 -6.730 -8.332 1.00 84.00 86 PRO A CA 1
ATOM 666 C C . PRO A 1 86 ? 12.819 -6.901 -7.198 1.00 84.00 86 PRO A C 1
ATOM 668 O O . PRO A 1 86 ? 11.690 -7.336 -7.430 1.00 84.00 86 PRO A O 1
ATOM 671 N N . GLY A 1 87 ? 13.218 -6.545 -5.978 1.00 81.06 87 GLY A N 1
ATOM 672 C CA . GLY A 1 87 ? 12.315 -6.464 -4.834 1.00 81.06 87 GLY A CA 1
ATOM 673 C C . GLY A 1 87 ? 11.633 -5.103 -4.792 1.00 81.06 87 GLY A C 1
ATOM 674 O O . GLY A 1 87 ? 12.273 -4.077 -5.023 1.00 81.06 87 GLY A O 1
ATOM 675 N N . TYR A 1 88 ? 10.340 -5.092 -4.481 1.00 75.81 88 TYR A N 1
ATOM 676 C CA . TYR A 1 88 ? 9.559 -3.869 -4.328 1.00 75.81 88 TYR A CA 1
ATOM 677 C C . TYR A 1 88 ? 8.922 -3.841 -2.941 1.00 75.81 88 TYR A C 1
ATOM 679 O O . TYR A 1 88 ? 8.224 -4.777 -2.559 1.00 75.81 88 TYR A O 1
ATOM 687 N N . SER A 1 89 ? 9.166 -2.765 -2.192 1.00 66.44 89 SER A N 1
ATOM 688 C CA . SER A 1 89 ? 8.515 -2.507 -0.900 1.00 66.44 89 SER A CA 1
ATOM 689 C C . SER A 1 89 ? 7.161 -1.813 -1.053 1.00 66.44 89 SER A C 1
ATOM 691 O O . SER A 1 89 ? 6.352 -1.831 -0.132 1.00 66.44 89 SER A O 1
ATOM 693 N N . GLU A 1 90 ? 6.914 -1.203 -2.212 1.00 67.94 90 GLU A N 1
ATOM 694 C CA . GLU A 1 90 ? 5.665 -0.537 -2.559 1.00 67.94 90 GLU A CA 1
ATOM 695 C C . GLU A 1 90 ? 5.116 -1.182 -3.834 1.00 67.94 90 GLU A C 1
ATOM 697 O O . GLU A 1 90 ? 5.810 -1.288 -4.844 1.00 67.94 90 GLU A O 1
ATOM 702 N N . LEU A 1 91 ? 3.869 -1.649 -3.779 1.00 64.94 91 LEU A N 1
ATOM 703 C CA . LEU A 1 91 ? 3.144 -2.112 -4.957 1.00 64.94 91 LEU A CA 1
ATOM 704 C C . LEU A 1 91 ? 2.393 -0.923 -5.537 1.00 64.94 91 LEU A C 1
ATOM 706 O O . LEU A 1 91 ? 1.518 -0.353 -4.881 1.00 64.94 91 LEU A O 1
ATOM 710 N N . PHE A 1 92 ? 2.706 -0.559 -6.778 1.00 63.66 92 PHE A N 1
ATOM 711 C CA . PHE A 1 92 ? 1.941 0.472 -7.453 1.00 63.66 92 PHE A CA 1
ATOM 712 C C . PHE A 1 92 ? 0.575 -0.089 -7.863 1.00 63.66 92 PHE A C 1
ATOM 714 O O . PHE A 1 92 ? 0.452 -0.889 -8.796 1.00 63.66 92 PHE A O 1
ATOM 721 N N . LEU A 1 93 ? -0.474 0.347 -7.165 1.00 62.09 93 LEU A N 1
ATOM 722 C CA . LEU A 1 93 ? -1.857 0.026 -7.506 1.00 62.09 93 LEU A CA 1
ATOM 723 C C . LEU A 1 93 ? -2.243 0.770 -8.786 1.00 62.09 93 LEU A C 1
ATOM 725 O O . LEU A 1 93 ? -2.744 1.889 -8.765 1.00 62.09 93 LEU A O 1
ATOM 729 N N . MET A 1 94 ? -1.984 0.127 -9.923 1.00 55.91 94 MET A N 1
ATOM 730 C CA . MET A 1 94 ? -2.302 0.651 -11.255 1.00 55.91 94 MET A CA 1
ATOM 731 C C . MET A 1 94 ? -3.812 0.769 -11.521 1.00 55.91 94 MET A C 1
ATOM 733 O O . MET A 1 94 ? -4.208 1.418 -12.489 1.00 55.91 94 MET A O 1
ATOM 737 N N . ASP A 1 95 ? -4.650 0.148 -10.685 1.00 57.41 95 ASP A N 1
ATOM 738 C CA . ASP A 1 95 ? -6.103 0.277 -10.737 1.00 57.41 95 ASP A CA 1
ATOM 739 C C . ASP A 1 95 ? -6.642 0.819 -9.399 1.00 57.41 95 ASP A C 1
ATOM 741 O O . ASP A 1 95 ? -6.835 0.052 -8.456 1.00 57.41 95 ASP A O 1
ATOM 745 N N . PRO A 1 96 ? -6.901 2.134 -9.290 1.00 52.97 96 PRO A N 1
ATOM 746 C CA . PRO A 1 96 ? -7.456 2.739 -8.082 1.00 52.97 96 PRO A CA 1
ATOM 747 C C . PRO A 1 96 ? -8.940 2.394 -7.861 1.00 52.97 96 PRO A C 1
ATOM 749 O O . PRO A 1 96 ? -9.530 2.860 -6.886 1.00 52.97 96 PRO A O 1
ATOM 752 N N . THR A 1 97 ? -9.576 1.624 -8.756 1.00 54.25 97 THR A N 1
ATOM 753 C CA . THR A 1 97 ? -10.999 1.264 -8.646 1.00 54.25 97 THR A CA 1
ATOM 754 C C . THR A 1 97 ? -11.255 0.008 -7.819 1.00 54.25 97 THR A C 1
ATOM 756 O O . THR A 1 97 ? -12.415 -0.331 -7.590 1.00 54.25 97 THR A O 1
ATOM 759 N N . THR A 1 98 ? -10.209 -0.664 -7.328 1.00 63.69 98 THR A N 1
ATOM 760 C CA . THR A 1 98 ? -10.383 -1.830 -6.459 1.00 63.69 98 THR A CA 1
ATOM 761 C C . THR A 1 98 ? -11.007 -1.394 -5.131 1.00 63.69 98 THR A C 1
ATOM 763 O O . THR A 1 98 ? -10.382 -0.706 -4.325 1.00 63.69 98 THR A O 1
ATOM 766 N N . ASP A 1 99 ? -12.245 -1.807 -4.889 1.00 77.25 99 ASP A N 1
ATOM 767 C CA . ASP A 1 99 ? -13.002 -1.600 -3.651 1.00 77.25 99 ASP A CA 1
ATOM 768 C C . ASP A 1 99 ? -12.509 -2.480 -2.486 1.00 77.25 99 ASP A C 1
ATOM 770 O O . ASP A 1 99 ? -12.929 -2.305 -1.344 1.00 77.25 99 ASP A O 1
ATOM 774 N N . VAL A 1 100 ? -11.573 -3.387 -2.763 1.00 84.94 100 VAL A N 1
ATOM 775 C CA . VAL A 1 100 ? -10.999 -4.327 -1.792 1.00 84.94 100 VAL A CA 1
ATOM 776 C C . VAL A 1 100 ? -9.761 -3.799 -1.061 1.00 84.94 100 VAL A C 1
ATOM 778 O O . VAL A 1 100 ? -9.405 -4.347 -0.021 1.00 84.94 100 VAL A O 1
ATOM 781 N N . ILE A 1 101 ? -9.115 -2.735 -1.556 1.00 87.00 101 ILE A N 1
ATOM 782 C CA . ILE A 1 101 ? -7.900 -2.177 -0.940 1.00 87.00 101 ILE A CA 1
ATOM 783 C C . ILE A 1 101 ? -8.235 -0.882 -0.202 1.00 87.00 101 ILE A C 1
ATOM 785 O O . ILE A 1 101 ? -8.565 0.138 -0.805 1.00 87.00 101 ILE A O 1
ATOM 789 N N . TYR A 1 102 ? -8.133 -0.929 1.122 1.00 90.69 102 TYR A N 1
ATOM 790 C CA . TYR A 1 102 ? -8.331 0.207 2.019 1.00 90.69 102 TYR A CA 1
ATOM 791 C C . TYR A 1 102 ? -7.548 -0.011 3.330 1.00 90.69 102 TYR A C 1
ATOM 793 O O . TYR A 1 102 ? -7.188 -1.153 3.634 1.00 90.69 102 TYR A O 1
ATOM 801 N N . PRO A 1 103 ? -7.269 1.042 4.123 1.00 92.62 103 PRO A N 1
ATOM 802 C CA . PRO A 1 103 ? -6.581 0.904 5.408 1.00 92.62 103 PRO A CA 1
ATOM 803 C C . PRO A 1 103 ? -7.269 -0.110 6.331 1.00 92.62 103 PRO A C 1
ATOM 805 O O . PRO A 1 103 ? -8.455 0.014 6.634 1.00 92.62 103 PRO A O 1
ATOM 808 N N . GLY A 1 104 ? -6.529 -1.137 6.753 1.00 92.75 104 GLY A N 1
ATOM 809 C CA . GLY A 1 104 ? -7.050 -2.222 7.591 1.00 92.75 104 GLY A CA 1
ATOM 810 C C . GLY A 1 104 ? -7.802 -3.335 6.851 1.00 92.75 104 GLY A C 1
ATOM 811 O O . GLY A 1 104 ? -8.299 -4.257 7.511 1.00 92.75 104 GLY A O 1
ATOM 812 N N . ALA A 1 105 ? -7.874 -3.301 5.515 1.00 92.50 105 ALA A N 1
ATOM 813 C CA . ALA A 1 105 ? -8.354 -4.426 4.715 1.00 92.50 105 ALA A CA 1
ATOM 814 C C . ALA A 1 105 ? -7.486 -5.676 4.937 1.00 92.50 105 ALA A C 1
ATOM 816 O O . ALA A 1 105 ? -6.273 -5.586 5.116 1.00 92.50 105 ALA A O 1
ATOM 817 N N . LEU A 1 106 ? -8.118 -6.848 4.908 1.00 91.50 106 LEU A N 1
ATOM 818 C CA . LEU A 1 106 ? -7.436 -8.138 4.986 1.00 91.50 106 LEU A CA 1
ATOM 819 C C . LEU A 1 106 ? -7.531 -8.825 3.633 1.00 91.50 106 LEU A C 1
ATOM 821 O O . LEU A 1 106 ? -8.623 -8.943 3.081 1.00 91.50 106 LEU A O 1
ATOM 825 N N . LEU A 1 107 ? -6.395 -9.280 3.113 1.00 87.81 107 LEU A N 1
ATOM 826 C CA . LEU A 1 107 ? -6.282 -9.907 1.800 1.00 87.81 107 LEU A CA 1
ATOM 827 C C . LEU A 1 107 ? -5.600 -11.266 1.931 1.00 87.81 107 LEU A C 1
ATOM 829 O O . LEU A 1 107 ? -4.689 -11.434 2.744 1.00 87.81 107 LEU A O 1
ATOM 833 N N . LYS A 1 108 ? -5.991 -12.219 1.086 1.00 85.88 108 LYS A N 1
ATOM 834 C CA . LYS A 1 108 ? -5.248 -13.473 0.940 1.00 85.88 108 LYS A CA 1
ATOM 835 C C . LYS A 1 108 ? -3.901 -13.201 0.279 1.00 85.88 108 LYS A C 1
ATOM 837 O O . LYS A 1 108 ? -3.866 -12.693 -0.843 1.00 85.88 108 LYS A O 1
ATOM 842 N N . GLY A 1 109 ? -2.808 -13.592 0.931 1.00 82.12 109 GLY A N 1
ATOM 843 C CA . GLY A 1 109 ? -1.450 -13.319 0.449 1.00 82.12 109 GLY A CA 1
ATOM 844 C C . GLY A 1 109 ? -1.186 -13.805 -0.985 1.00 82.12 109 GLY A C 1
ATOM 845 O O . GLY A 1 109 ? -0.657 -13.057 -1.803 1.00 82.12 109 GLY A O 1
ATOM 846 N N . GLU A 1 110 ? -1.633 -15.015 -1.332 1.00 80.62 110 GLU A N 1
ATOM 847 C CA . GLU A 1 110 ? -1.441 -15.611 -2.669 1.00 80.62 110 GLU A CA 1
ATOM 848 C C . GLU A 1 110 ? -2.080 -14.789 -3.801 1.00 80.62 110 GLU A C 1
ATOM 850 O O . GLU A 1 110 ? -1.555 -14.717 -4.914 1.00 80.62 110 GLU A O 1
ATOM 855 N N . SER A 1 111 ? -3.182 -14.099 -3.496 1.00 81.06 111 SER A N 1
ATOM 856 C CA . SER A 1 111 ? -3.920 -13.283 -4.461 1.00 81.06 111 SER A CA 1
ATOM 857 C C . SER A 1 111 ? -3.232 -11.953 -4.780 1.00 81.06 111 SER A C 1
ATOM 859 O O . SER A 1 111 ? -3.584 -11.294 -5.760 1.00 81.06 111 SER A O 1
ATOM 861 N N . ILE A 1 112 ? -2.241 -11.551 -3.973 1.00 79.19 112 ILE A N 1
ATOM 862 C CA . ILE A 1 112 ? -1.443 -10.341 -4.210 1.00 79.19 112 ILE A CA 1
ATOM 863 C C . ILE A 1 112 ? -0.547 -10.558 -5.432 1.00 79.19 112 ILE A C 1
ATOM 865 O O . ILE A 1 112 ? -0.483 -9.697 -6.304 1.00 79.19 112 ILE A O 1
ATOM 869 N N . ILE A 1 113 ? 0.080 -11.736 -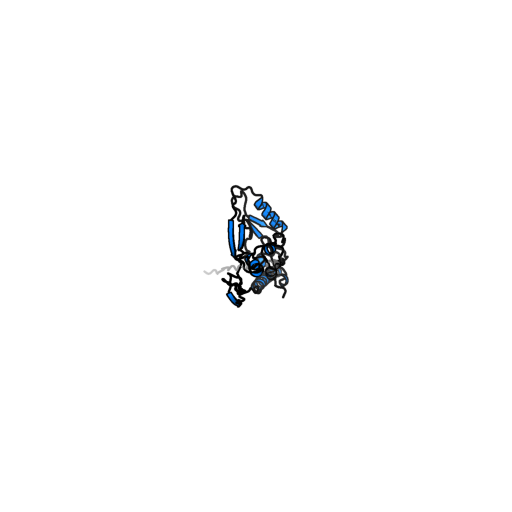5.542 1.00 75.00 113 ILE A N 1
ATOM 870 C CA . ILE A 1 113 ? 0.992 -12.081 -6.647 1.00 75.00 113 ILE A CA 1
ATOM 871 C C . ILE A 1 113 ? 0.229 -12.171 -7.976 1.00 75.00 113 ILE A C 1
ATOM 873 O O . ILE A 1 113 ? 0.731 -11.758 -9.024 1.00 75.00 113 ILE A O 1
ATOM 877 N N . THR A 1 114 ? -1.001 -12.695 -7.950 1.00 73.88 114 THR A N 1
ATOM 878 C CA . THR A 1 114 ? -1.861 -12.777 -9.141 1.00 73.88 114 THR A CA 1
ATOM 879 C C . THR A 1 114 ? -2.524 -11.441 -9.486 1.00 73.88 114 THR A C 1
ATOM 881 O O . THR A 1 114 ? -2.962 -11.258 -10.625 1.00 73.88 114 THR A O 1
ATOM 884 N N . GLY A 1 115 ? -2.569 -10.505 -8.534 1.00 74.50 115 GLY A N 1
ATOM 885 C CA . GLY A 1 115 ? -3.271 -9.229 -8.629 1.00 74.50 115 GLY A CA 1
ATOM 886 C C . GLY A 1 115 ? -4.790 -9.331 -8.509 1.00 74.50 115 GLY A C 1
ATOM 887 O O . GLY A 1 115 ? -5.488 -8.407 -8.919 1.00 74.50 115 GLY A O 1
ATOM 888 N N . GLU A 1 116 ? -5.300 -10.447 -7.990 1.00 78.38 116 GLU A N 1
ATOM 889 C CA . GLU A 1 116 ? -6.732 -10.673 -7.754 1.00 78.38 116 GLU A CA 1
ATOM 890 C C . GLU A 1 116 ? -7.220 -10.025 -6.454 1.00 78.38 116 GLU A C 1
ATOM 892 O O . GLU A 1 116 ? -8.406 -9.727 -6.351 1.00 78.38 116 GLU A O 1
ATOM 897 N N . TYR A 1 117 ? -6.316 -9.780 -5.494 1.00 82.25 117 TYR A N 1
ATOM 898 C CA . TYR A 1 117 ? -6.601 -9.075 -4.236 1.00 82.25 117 TYR A CA 1
ATOM 899 C C . TYR A 1 117 ? -7.864 -9.590 -3.520 1.00 82.25 117 TYR A C 1
ATOM 901 O O . TYR A 1 117 ? -8.769 -8.832 -3.177 1.00 82.25 117 TYR A O 1
ATOM 909 N N . ILE A 1 118 ? -7.934 -10.902 -3.301 1.00 86.31 118 ILE A N 1
ATOM 910 C CA . ILE A 1 118 ? -9.093 -11.573 -2.709 1.00 86.31 118 ILE A CA 1
ATOM 911 C C . ILE A 1 118 ? -9.234 -11.146 -1.237 1.00 86.31 118 ILE A C 1
ATOM 913 O O . ILE A 1 118 ? -8.321 -11.415 -0.446 1.00 86.31 118 ILE A O 1
ATOM 917 N N . PRO A 1 119 ? -10.363 -10.528 -0.838 1.00 88.25 119 PRO A N 1
ATOM 918 C CA . PRO A 1 119 ? -10.557 -10.051 0.523 1.00 88.25 119 PRO A CA 1
ATOM 919 C C . PRO A 1 119 ? -10.919 -11.183 1.491 1.00 88.25 119 PRO A C 1
ATOM 921 O O . PRO A 1 119 ? -11.651 -12.116 1.154 1.00 88.25 119 PRO A O 1
ATOM 924 N N . ILE A 1 120 ? -10.455 -11.059 2.732 1.00 88.62 120 ILE A N 1
ATOM 925 C CA . ILE A 1 120 ? -10.864 -11.898 3.860 1.00 88.62 120 ILE A CA 1
ATOM 926 C C . ILE A 1 120 ? -11.984 -11.166 4.601 1.00 88.62 120 ILE A C 1
ATOM 928 O O . ILE A 1 120 ? -11.756 -10.172 5.291 1.00 88.62 120 ILE A O 1
ATOM 932 N N . ILE A 1 121 ? -13.211 -11.665 4.447 1.00 87.81 121 ILE A N 1
ATOM 933 C CA . ILE A 1 121 ? -14.403 -11.083 5.069 1.00 87.81 121 ILE A CA 1
ATOM 934 C C . ILE A 1 121 ? -14.637 -11.725 6.439 1.00 87.81 121 ILE A C 1
ATOM 936 O O . ILE A 1 121 ? -14.908 -12.924 6.534 1.00 87.81 121 ILE A O 1
ATOM 940 N N . ALA A 1 122 ? -14.556 -10.913 7.490 1.00 90.25 122 ALA A N 1
ATOM 941 C CA . ALA A 1 122 ? -14.784 -11.306 8.877 1.00 90.25 122 ALA A CA 1
ATOM 942 C C . ALA A 1 122 ? -15.329 -10.118 9.682 1.00 90.25 122 ALA A C 1
ATOM 944 O O . ALA A 1 122 ? -15.150 -8.969 9.274 1.00 90.25 122 ALA A O 1
ATOM 945 N N . LYS A 1 123 ? -15.960 -10.385 10.833 1.00 91.75 123 LYS A N 1
ATOM 946 C CA . LYS A 1 123 ? -16.307 -9.329 11.792 1.00 91.75 123 LYS A CA 1
ATOM 947 C C . LYS A 1 123 ? -15.042 -8.810 12.461 1.00 91.75 123 LYS A C 1
ATOM 949 O O . LYS A 1 123 ? -14.223 -9.591 12.953 1.00 91.75 123 LYS A O 1
ATOM 954 N N . ARG A 1 124 ? -14.870 -7.495 12.455 1.00 94.50 124 ARG A N 1
ATOM 955 C CA . ARG A 1 124 ? -13.632 -6.839 12.868 1.00 94.50 124 ARG A CA 1
ATOM 956 C C . ARG A 1 124 ? -13.835 -6.115 14.188 1.00 94.50 124 ARG A C 1
ATOM 958 O O . ARG A 1 124 ? -14.894 -5.549 14.421 1.00 94.50 124 ARG A O 1
ATOM 965 N N . LYS A 1 125 ? -12.800 -6.116 15.023 1.00 96.25 125 LYS A N 1
ATOM 966 C CA . LYS A 1 125 ? -12.728 -5.189 16.156 1.00 96.25 125 LYS A CA 1
ATOM 967 C C . LYS A 1 125 ? -12.498 -3.759 15.649 1.00 96.25 125 LYS A C 1
ATOM 969 O O . LYS A 1 125 ? -11.973 -3.604 14.539 1.00 96.25 125 LYS A O 1
ATOM 974 N N . PRO A 1 126 ? -12.826 -2.742 16.464 1.00 97.25 126 PRO A N 1
ATOM 975 C CA . PRO A 1 126 ? -12.479 -1.365 16.160 1.00 97.25 126 PRO A CA 1
ATOM 976 C C . PRO A 1 126 ? -10.987 -1.206 15.863 1.00 97.25 126 PRO A C 1
ATOM 978 O O . PRO A 1 126 ? -10.152 -1.861 16.492 1.00 97.25 126 PRO A O 1
ATOM 981 N N . LEU A 1 127 ? -10.652 -0.323 14.924 1.00 96.50 127 LEU A N 1
ATOM 982 C CA . LEU A 1 127 ? -9.267 0.060 14.655 1.00 96.50 127 LEU A CA 1
ATOM 983 C C . LEU A 1 127 ? -9.130 1.571 14.528 1.00 96.50 127 LEU A C 1
ATOM 985 O O . LEU A 1 127 ? -10.052 2.266 14.101 1.00 96.50 127 LEU A O 1
ATOM 989 N N . THR A 1 128 ? -7.944 2.066 14.849 1.00 97.75 128 THR A N 1
ATOM 990 C CA . THR A 1 128 ? -7.595 3.470 14.664 1.00 97.75 128 THR A CA 1
ATOM 991 C C . THR A 1 128 ? -6.948 3.656 13.301 1.00 97.75 128 THR A C 1
ATOM 993 O O . THR A 1 128 ? -5.982 2.960 12.983 1.00 97.75 128 THR A O 1
ATOM 996 N N . ILE A 1 129 ? -7.447 4.619 12.524 1.00 97.56 129 ILE A N 1
ATOM 997 C CA . ILE A 1 129 ? -6.740 5.151 11.354 1.00 97.56 129 ILE A CA 1
ATOM 998 C C . ILE A 1 129 ? -6.080 6.489 11.693 1.00 97.56 129 ILE A C 1
ATOM 1000 O O . ILE A 1 129 ? -6.576 7.248 12.535 1.00 97.56 129 ILE A O 1
ATOM 1004 N N . SER A 1 130 ? -4.992 6.808 10.999 1.00 96.81 130 SER A N 1
ATOM 1005 C CA . SER A 1 130 ? -4.322 8.106 11.065 1.00 96.81 130 SER A CA 1
ATOM 1006 C C . SER A 1 130 ? -3.872 8.544 9.678 1.00 96.81 130 SER A C 1
ATOM 1008 O O . SER A 1 130 ? -3.405 7.727 8.890 1.00 96.81 130 SER A O 1
ATOM 1010 N N . VAL A 1 131 ? -4.014 9.831 9.373 1.00 95.88 131 VAL A N 1
ATOM 1011 C CA . VAL A 1 131 ? -3.547 10.427 8.119 1.00 95.88 131 VAL A CA 1
ATOM 1012 C C . VAL A 1 131 ? -2.281 11.231 8.398 1.00 95.88 131 VAL A C 1
ATOM 1014 O O . VAL A 1 131 ? -2.247 12.044 9.319 1.00 95.88 131 VAL A O 1
ATOM 1017 N N . SER A 1 132 ? -1.251 11.090 7.564 1.00 94.81 132 SER A N 1
ATOM 1018 C CA . SER A 1 132 ? 0.011 11.835 7.717 1.00 94.81 132 SER A CA 1
ATOM 1019 C C . SER A 1 132 ? -0.089 13.334 7.372 1.00 94.81 132 SER A C 1
ATOM 1021 O O . SER A 1 132 ? 0.936 14.008 7.230 1.00 94.81 132 SER A O 1
ATOM 1023 N N . LEU A 1 133 ? -1.300 13.846 7.139 1.00 91.06 133 LEU A N 1
ATOM 1024 C CA . LEU A 1 133 ? -1.547 15.204 6.675 1.00 91.06 133 LEU A CA 1
ATOM 1025 C C . LEU A 1 133 ? -1.280 16.195 7.811 1.00 91.06 133 LEU A C 1
ATOM 1027 O O . LEU A 1 133 ? -1.836 16.088 8.901 1.00 91.06 133 LEU A O 1
ATOM 1031 N N . GLN A 1 134 ? -0.423 17.173 7.539 1.00 87.75 134 GLN A N 1
ATOM 1032 C CA . GLN A 1 134 ? -0.112 18.260 8.466 1.00 87.75 134 GLN A CA 1
ATOM 1033 C C . GLN A 1 134 ? -0.998 19.474 8.184 1.00 87.75 134 GLN A C 1
ATOM 1035 O O . GLN A 1 134 ? -1.670 19.535 7.158 1.00 87.75 134 GLN A O 1
ATOM 1040 N N . ASN A 1 135 ? -0.954 20.471 9.071 1.00 91.19 135 ASN A N 1
ATOM 1041 C CA . ASN A 1 135 ? -1.659 21.742 8.891 1.00 91.19 135 ASN A CA 1
ATOM 1042 C C . ASN A 1 135 ? -3.175 21.570 8.709 1.00 91.19 135 ASN A C 1
ATOM 1044 O O . ASN A 1 135 ? -3.784 22.210 7.856 1.00 91.19 135 ASN A O 1
ATOM 1048 N N . ILE A 1 136 ? -3.778 20.705 9.523 1.00 92.62 136 ILE A N 1
ATOM 1049 C CA . ILE A 1 136 ? -5.228 20.603 9.683 1.00 92.62 136 ILE A CA 1
ATOM 1050 C C . ILE A 1 136 ? -5.612 21.103 11.076 1.00 92.62 136 ILE A C 1
ATOM 1052 O O . ILE A 1 136 ? -4.840 20.965 12.025 1.00 92.62 136 ILE A O 1
ATOM 1056 N N . SER A 1 137 ? -6.790 21.704 11.211 1.00 89.75 137 SER A N 1
ATOM 1057 C CA . SER A 1 137 ? -7.280 22.208 12.501 1.00 89.75 137 SER A CA 1
ATOM 1058 C C . SER A 1 137 ? -7.792 21.105 13.441 1.00 89.75 137 SER A C 1
ATOM 1060 O O . SER A 1 137 ? -7.862 21.311 14.651 1.00 89.75 137 SER A O 1
ATOM 1062 N N . GLY A 1 138 ? -8.150 19.939 12.893 1.00 89.50 138 GLY A N 1
ATOM 1063 C CA . GLY A 1 138 ? -8.699 18.796 13.624 1.00 89.50 138 GLY A CA 1
ATOM 1064 C C . GLY A 1 138 ? -7.674 17.713 13.973 1.00 89.50 138 GLY A C 1
ATOM 1065 O O . GLY A 1 138 ? -6.493 17.798 13.647 1.00 89.50 138 GLY A O 1
ATOM 1066 N N . SER A 1 139 ? -8.148 16.647 14.625 1.00 93.50 139 SER A N 1
ATOM 1067 C CA . SER A 1 139 ? -7.331 15.448 14.845 1.00 93.50 139 SER A CA 1
ATOM 1068 C C . SER A 1 139 ? -7.086 14.715 13.515 1.00 93.50 139 SER A C 1
ATOM 1070 O O . SER A 1 139 ? -8.066 14.460 12.803 1.00 93.50 139 SER A O 1
ATOM 1072 N N . PRO A 1 140 ? -5.839 14.303 13.205 1.00 94.69 140 PRO A N 1
ATOM 1073 C CA . PRO A 1 140 ? -5.518 13.506 12.018 1.00 94.69 140 PRO A CA 1
ATOM 1074 C C . PRO A 1 140 ? -5.926 12.033 12.147 1.00 94.69 140 PRO A C 1
ATOM 1076 O O . PRO A 1 140 ? -5.653 11.250 11.244 1.00 94.69 140 PRO A O 1
ATOM 1079 N N . SER A 1 141 ? -6.555 11.640 13.258 1.00 96.31 141 SER A N 1
ATOM 1080 C CA . SER A 1 141 ? -6.888 10.251 13.564 1.00 96.31 141 SER A CA 1
ATOM 1081 C C . SER A 1 141 ? -8.363 10.066 13.920 1.00 96.31 141 SER A C 1
ATOM 1083 O O . SER A 1 141 ? -9.007 10.972 14.468 1.00 96.31 141 SER A O 1
ATOM 1085 N N . ARG A 1 142 ? -8.907 8.886 13.602 1.00 97.19 142 ARG A N 1
ATOM 1086 C CA . ARG A 1 142 ? -10.268 8.450 13.948 1.00 97.19 142 ARG A CA 1
ATOM 1087 C C . ARG A 1 142 ? -10.252 6.989 14.392 1.00 97.19 142 ARG A C 1
ATOM 1089 O O . ARG A 1 142 ? -9.592 6.166 13.761 1.00 97.19 142 ARG A O 1
ATOM 1096 N N . ASN A 1 143 ? -11.010 6.682 15.445 1.00 97.50 143 ASN A N 1
ATOM 1097 C CA . ASN A 1 143 ? -11.362 5.306 15.785 1.00 97.50 143 ASN A CA 1
ATOM 1098 C C . ASN A 1 143 ? -12.550 4.874 14.923 1.00 97.50 143 ASN A C 1
ATOM 1100 O O . ASN A 1 143 ? -13.544 5.597 14.842 1.00 97.50 143 ASN A O 1
ATOM 1104 N N . VAL A 1 144 ? -12.442 3.715 14.287 1.00 97.62 144 VAL A N 1
ATOM 1105 C CA . VAL A 1 144 ? -13.455 3.168 13.383 1.00 97.62 144 VAL A CA 1
ATOM 1106 C C . VAL A 1 144 ? -14.009 1.901 14.011 1.00 97.62 144 VAL A C 1
ATOM 1108 O O . VAL A 1 144 ? -13.321 0.886 14.040 1.00 97.62 144 VAL A O 1
ATOM 1111 N N . GLU A 1 145 ? -15.243 1.969 14.514 1.00 96.62 145 GLU A N 1
ATOM 1112 C CA . GLU A 1 145 ? -15.859 0.884 15.297 1.00 96.62 145 GLU A CA 1
ATOM 1113 C C . GLU A 1 145 ? -16.062 -0.409 14.491 1.00 96.62 145 GLU A C 1
ATOM 1115 O O . GLU A 1 145 ? -15.753 -1.494 14.968 1.00 96.62 145 GLU A O 1
ATOM 1120 N N . ASP A 1 146 ? -16.543 -0.297 13.250 1.00 95.38 146 ASP A N 1
ATOM 1121 C CA . ASP A 1 146 ? -16.746 -1.423 12.328 1.00 95.38 146 ASP A CA 1
ATOM 1122 C C . ASP A 1 146 ? -15.940 -1.166 11.048 1.00 95.38 146 ASP A C 1
ATOM 1124 O O . ASP A 1 146 ? -16.452 -0.505 10.138 1.00 95.38 146 ASP A O 1
ATOM 1128 N N . PRO A 1 147 ? -14.662 -1.581 10.970 1.00 95.25 147 PRO A N 1
ATOM 1129 C CA . PRO A 1 147 ? -13.787 -1.239 9.854 1.00 95.25 147 PRO A CA 1
ATOM 1130 C C . PRO A 1 147 ? -14.097 -2.059 8.597 1.00 95.25 147 PRO A C 1
ATOM 1132 O O . PRO A 1 147 ? -13.576 -3.152 8.354 1.00 95.25 147 PRO A O 1
ATOM 1135 N N . LYS A 1 148 ? -14.909 -1.451 7.738 1.00 93.94 148 LYS A N 1
ATOM 1136 C CA . LYS A 1 148 ? -15.249 -1.887 6.382 1.00 93.94 148 LYS A CA 1
ATOM 1137 C C . LYS A 1 148 ? -15.038 -0.729 5.415 1.00 93.94 148 LYS A C 1
ATOM 1139 O O . LYS A 1 148 ? -14.899 0.419 5.828 1.00 93.94 148 LYS A O 1
ATOM 1144 N N . LEU A 1 149 ? -15.060 -1.008 4.114 1.00 92.88 149 LEU A N 1
ATOM 1145 C CA . LEU A 1 149 ? -14.788 -0.002 3.082 1.00 92.88 149 LEU A CA 1
ATOM 1146 C C . LEU A 1 149 ? -15.547 1.321 3.293 1.00 92.88 149 LEU A C 1
ATOM 1148 O O . LEU A 1 149 ? -14.965 2.397 3.171 1.00 92.88 149 LEU A O 1
ATOM 1152 N N . SER A 1 150 ? -16.846 1.249 3.597 1.00 94.75 150 SER A N 1
ATOM 1153 C CA . SER A 1 150 ? -17.693 2.436 3.732 1.00 94.75 150 SER A CA 1
ATOM 1154 C C . SER A 1 150 ? -17.327 3.290 4.947 1.00 94.75 150 SER A C 1
ATOM 1156 O O . SER A 1 150 ? -17.186 4.498 4.804 1.00 94.75 150 SER A O 1
ATOM 1158 N N . THR A 1 151 ? -17.133 2.675 6.115 1.00 96.69 151 THR A N 1
ATOM 1159 C CA . THR A 1 151 ? -16.837 3.380 7.376 1.00 96.69 151 THR A CA 1
ATOM 1160 C C . THR A 1 151 ? -15.416 3.925 7.393 1.00 96.69 151 THR A C 1
ATOM 1162 O O . THR A 1 151 ? -15.177 5.010 7.919 1.00 96.69 151 THR A O 1
ATOM 1165 N N . ILE A 1 152 ? -14.476 3.222 6.756 1.00 96.12 152 ILE A N 1
ATOM 1166 C CA . ILE A 1 152 ? -13.114 3.716 6.551 1.00 96.12 152 ILE A CA 1
ATOM 1167 C C . ILE A 1 152 ? -13.137 4.946 5.640 1.00 96.12 152 ILE A C 1
ATOM 1169 O O . ILE A 1 152 ? -12.547 5.963 5.986 1.00 96.12 152 ILE A O 1
ATOM 1173 N N . ARG A 1 153 ? -13.866 4.911 4.515 1.00 94.81 153 ARG A N 1
ATOM 1174 C CA . ARG A 1 153 ? -14.014 6.083 3.630 1.00 94.81 153 ARG A CA 1
ATOM 1175 C C . ARG A 1 153 ? -14.679 7.266 4.326 1.00 94.81 153 ARG A C 1
ATOM 1177 O O . ARG A 1 153 ? -14.233 8.391 4.141 1.00 94.81 153 ARG A O 1
ATOM 1184 N N . GLU A 1 154 ? -15.715 7.014 5.118 1.00 96.50 154 GLU A N 1
ATOM 1185 C CA . GLU A 1 154 ? -16.370 8.038 5.935 1.00 96.50 154 GLU A CA 1
ATOM 1186 C C . GLU A 1 154 ? -15.382 8.662 6.927 1.00 96.50 154 GLU A C 1
ATOM 1188 O O . GLU A 1 154 ? -15.186 9.872 6.914 1.00 96.50 154 GLU A O 1
ATOM 1193 N N . SER A 1 155 ? -14.636 7.837 7.662 1.00 96.50 155 SER A N 1
ATOM 1194 C CA . SER A 1 155 ? -13.631 8.305 8.626 1.00 96.50 155 SER A CA 1
ATOM 1195 C C . SER A 1 155 ? -12.498 9.098 7.966 1.00 96.50 155 SER A C 1
ATOM 1197 O O . SER A 1 155 ? -12.023 10.086 8.523 1.00 96.50 155 SER A O 1
ATOM 1199 N N . ILE A 1 156 ? -12.067 8.697 6.765 1.00 95.12 156 ILE A N 1
ATOM 1200 C CA . ILE A 1 156 ? -11.084 9.446 5.971 1.00 95.12 156 ILE A CA 1
ATOM 1201 C C . ILE A 1 156 ? -11.667 10.798 5.556 1.00 95.12 156 ILE A C 1
ATOM 1203 O O . ILE A 1 156 ? -11.010 11.823 5.731 1.00 95.12 156 ILE A O 1
ATOM 1207 N N . ASN A 1 157 ? -12.899 10.822 5.045 1.00 94.94 157 ASN A N 1
ATOM 1208 C CA . ASN A 1 157 ? -13.566 12.062 4.652 1.00 94.94 157 ASN A CA 1
ATOM 1209 C C . ASN A 1 157 ? -13.736 13.016 5.840 1.00 94.94 157 ASN A C 1
ATOM 1211 O O . ASN A 1 157 ? -13.484 14.205 5.678 1.00 94.94 157 ASN A O 1
ATOM 1215 N N . ASP A 1 158 ? -14.064 12.507 7.028 1.00 94.75 158 ASP A N 1
ATOM 1216 C CA . ASP A 1 158 ? -14.189 13.303 8.255 1.00 94.75 158 ASP A CA 1
ATOM 1217 C C . ASP A 1 158 ? -12.861 13.925 8.709 1.00 94.75 158 ASP A C 1
ATOM 1219 O O . ASP A 1 158 ? -12.835 14.984 9.343 1.00 94.75 158 ASP A O 1
ATOM 1223 N N . ILE A 1 159 ? -11.735 13.261 8.433 1.00 94.69 159 ILE A N 1
ATOM 1224 C CA . ILE A 1 159 ? -10.406 13.835 8.673 1.00 94.69 159 ILE A CA 1
ATOM 1225 C C . ILE A 1 159 ? -10.132 14.916 7.625 1.00 94.69 159 ILE A C 1
ATOM 1227 O O . ILE A 1 159 ? -9.764 16.036 7.983 1.00 94.69 159 ILE A O 1
ATOM 1231 N N . LEU A 1 160 ? -10.359 14.606 6.346 1.00 93.19 160 LEU A N 1
ATOM 1232 C CA . LEU A 1 160 ? -10.071 15.493 5.216 1.00 93.19 160 LEU A CA 1
ATOM 1233 C C . LEU A 1 160 ? -11.022 16.696 5.107 1.00 93.19 160 LEU A C 1
ATOM 1235 O O . LEU A 1 160 ? -10.671 17.676 4.457 1.00 93.19 160 LEU A O 1
ATOM 1239 N N . SER A 1 161 ? -12.189 16.663 5.755 1.00 93.44 161 SER A N 1
ATOM 1240 C CA . SER A 1 161 ? -13.089 17.817 5.864 1.00 93.44 161 SER A CA 1
ATOM 1241 C C . SER A 1 161 ? -12.598 18.874 6.857 1.00 93.44 161 SER A C 1
ATOM 1243 O O . SER A 1 161 ? -13.201 19.942 6.958 1.00 93.44 161 SER A O 1
ATOM 1245 N N . SER A 1 162 ? -11.537 18.581 7.616 1.00 91.69 162 SER A N 1
ATOM 1246 C CA . SER A 1 162 ? -10.921 19.549 8.526 1.00 91.69 162 SER A CA 1
ATOM 1247 C C . SER A 1 162 ? -10.358 20.739 7.747 1.00 91.69 162 SER A C 1
ATOM 1249 O O . SER A 1 162 ? -9.782 20.581 6.672 1.00 91.69 162 SER A O 1
ATOM 1251 N N . GLU A 1 163 ? -10.484 21.940 8.310 1.00 91.19 163 GLU A N 1
ATOM 1252 C CA . GLU A 1 163 ? -9.929 23.146 7.696 1.00 91.19 163 GLU A CA 1
ATOM 1253 C C . GLU A 1 163 ? -8.398 23.063 7.619 1.00 91.19 163 GLU A C 1
ATOM 1255 O O . GLU A 1 163 ? -7.730 22.690 8.590 1.00 91.19 163 GLU A O 1
ATOM 1260 N N . LEU A 1 164 ? -7.846 23.438 6.462 1.00 91.38 164 LEU A N 1
ATOM 1261 C CA . LEU A 1 164 ? -6.406 23.552 6.274 1.00 91.38 164 LEU A CA 1
ATOM 1262 C C . LEU A 1 164 ? -5.905 24.842 6.929 1.00 91.38 164 LEU A C 1
ATOM 1264 O O . LEU A 1 164 ? -6.309 25.941 6.558 1.00 91.38 164 LEU A O 1
ATOM 1268 N N . THR A 1 165 ? -4.975 24.713 7.867 1.00 91.88 165 THR A N 1
ATOM 1269 C CA . THR A 1 165 ? -4.325 25.834 8.562 1.00 91.88 165 THR A CA 1
ATOM 1270 C C . THR A 1 165 ? -3.045 26.301 7.863 1.00 91.88 165 THR A C 1
ATOM 1272 O O . THR A 1 165 ? -2.398 27.249 8.305 1.00 91.88 165 THR A O 1
ATOM 1275 N N . GLY A 1 166 ? -2.671 25.655 6.755 1.00 91.31 166 GLY A N 1
ATOM 1276 C CA . GLY A 1 166 ? -1.462 25.945 5.994 1.00 91.31 166 GLY A CA 1
ATOM 1277 C C .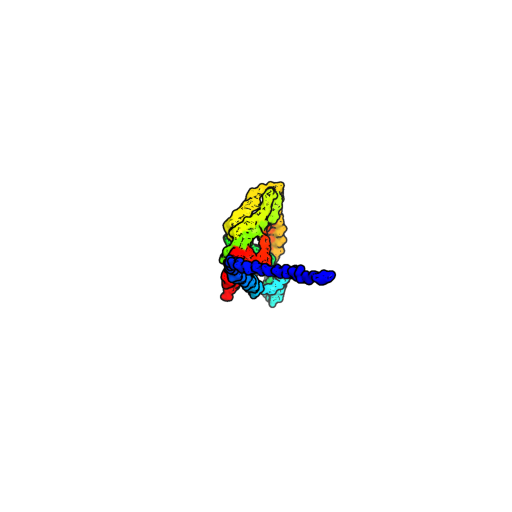 GLY A 1 166 ? -1.322 25.067 4.751 1.00 91.31 166 GLY A C 1
ATOM 1278 O O . GLY A 1 166 ? -2.193 24.262 4.430 1.00 91.31 166 GLY A O 1
ATOM 1279 N N . ALA A 1 167 ? -0.210 25.230 4.034 1.00 89.00 167 ALA A N 1
ATOM 1280 C CA . ALA A 1 167 ? 0.073 24.452 2.830 1.00 89.00 167 ALA A CA 1
ATOM 1281 C C . ALA A 1 167 ? 0.375 22.978 3.154 1.00 89.00 167 ALA A C 1
ATOM 1283 O O . ALA A 1 167 ? 1.053 22.674 4.135 1.00 89.00 167 ALA A O 1
ATOM 1284 N N . THR A 1 168 ? -0.065 22.071 2.282 1.00 88.44 168 THR A N 1
ATOM 1285 C CA . THR A 1 168 ? 0.137 20.617 2.388 1.00 88.44 168 THR A CA 1
ATOM 1286 C C . THR A 1 168 ? 0.859 20.088 1.140 1.00 88.44 168 THR A C 1
ATOM 1288 O O . THR A 1 168 ? 0.247 19.480 0.260 1.00 88.44 168 THR A O 1
ATOM 1291 N N . PRO A 1 169 ? 2.166 20.386 0.983 1.00 89.19 169 PRO A N 1
ATOM 1292 C CA . PRO A 1 169 ? 2.904 19.985 -0.208 1.00 89.19 169 PRO A CA 1
ATOM 1293 C C . PRO A 1 169 ? 3.039 18.461 -0.285 1.00 89.19 169 PRO A C 1
ATOM 1295 O O . PRO A 1 169 ? 3.295 17.795 0.716 1.00 89.19 169 PRO A O 1
ATOM 1298 N N . ALA A 1 170 ? 2.921 17.917 -1.495 1.00 91.62 170 ALA A N 1
ATOM 1299 C CA . ALA A 1 170 ? 3.173 16.504 -1.736 1.00 91.62 170 ALA A CA 1
ATOM 1300 C C . ALA A 1 170 ? 4.661 16.165 -1.578 1.00 91.62 170 ALA A C 1
ATOM 1302 O O . ALA A 1 170 ? 5.538 16.926 -2.001 1.00 91.62 170 ALA A O 1
ATOM 1303 N N . ARG A 1 171 ? 4.947 14.967 -1.065 1.00 90.06 171 ARG A N 1
ATOM 1304 C CA . ARG A 1 171 ? 6.261 14.338 -1.192 1.00 90.06 171 ARG A CA 1
ATOM 1305 C C . ARG A 1 171 ? 6.413 13.818 -2.618 1.00 90.06 171 ARG A C 1
ATOM 1307 O O . ARG A 1 171 ? 5.623 12.993 -3.072 1.00 90.06 171 ARG A O 1
ATOM 1314 N N . ILE A 1 172 ? 7.432 14.305 -3.316 1.00 91.31 172 ILE A N 1
ATOM 1315 C CA . ILE A 1 172 ? 7.719 13.910 -4.695 1.00 91.31 172 ILE A CA 1
ATOM 1316 C C . ILE A 1 172 ? 8.744 12.776 -4.685 1.00 91.31 172 ILE A C 1
ATOM 1318 O O . ILE A 1 172 ? 9.792 12.899 -4.053 1.00 91.31 172 ILE A O 1
ATOM 1322 N N . SER A 1 173 ? 8.449 11.693 -5.401 1.00 87.25 173 SER A N 1
ATOM 1323 C CA . SER A 1 173 ? 9.417 10.650 -5.748 1.00 87.25 173 SER A CA 1
ATOM 1324 C C . SER A 1 173 ? 9.570 10.583 -7.263 1.00 87.25 173 SER A C 1
ATOM 1326 O O . SER A 1 173 ? 8.595 10.723 -8.005 1.00 87.25 173 SER A O 1
ATOM 1328 N N . PHE A 1 174 ? 10.805 10.408 -7.721 1.00 88.81 174 PHE A N 1
ATOM 1329 C CA . PHE A 1 174 ? 11.155 10.405 -9.132 1.00 88.81 174 PHE A CA 1
ATOM 1330 C C . PHE A 1 174 ? 12.157 9.297 -9.427 1.00 88.81 174 PHE A C 1
ATOM 1332 O O . PHE A 1 174 ? 13.190 9.201 -8.767 1.00 88.81 174 PHE A O 1
ATOM 1339 N N . GLU A 1 175 ? 11.868 8.497 -10.447 1.00 87.00 175 GLU A N 1
ATOM 1340 C CA . GLU A 1 175 ? 12.726 7.403 -10.889 1.00 87.00 175 GLU A CA 1
ATOM 1341 C C . GLU A 1 175 ? 12.730 7.347 -12.419 1.00 87.00 175 GLU A C 1
ATOM 1343 O O . GLU A 1 175 ? 11.676 7.394 -13.058 1.00 87.00 175 GLU A O 1
ATOM 1348 N N . ILE A 1 176 ? 13.919 7.241 -13.013 1.00 89.62 176 ILE A N 1
ATOM 1349 C CA . ILE A 1 176 ? 14.096 7.008 -14.448 1.00 89.62 176 ILE A CA 1
ATOM 1350 C C . ILE A 1 176 ? 14.721 5.632 -14.618 1.00 89.62 176 ILE A C 1
ATOM 1352 O O . ILE A 1 176 ? 15.762 5.352 -14.028 1.00 89.62 176 ILE A O 1
ATOM 1356 N N . GLN A 1 177 ? 14.126 4.808 -15.472 1.00 87.94 177 GLN A N 1
ATOM 1357 C CA . GLN A 1 177 ? 14.650 3.492 -15.803 1.00 87.94 177 GLN A CA 1
ATOM 1358 C C . GLN A 1 177 ? 14.682 3.301 -17.318 1.00 87.94 177 GLN A C 1
ATOM 1360 O O . GLN A 1 177 ? 13.686 3.535 -18.002 1.00 87.94 177 GLN A O 1
ATOM 1365 N N . GLU A 1 178 ? 15.817 2.857 -17.855 1.00 90.88 178 GLU A N 1
ATOM 1366 C CA . GLU A 1 178 ? 15.882 2.389 -19.239 1.00 90.88 178 GLU A CA 1
ATOM 1367 C C . GLU A 1 178 ? 15.245 0.996 -19.348 1.00 90.88 178 GLU A C 1
ATOM 1369 O O . GLU A 1 178 ? 15.490 0.117 -18.519 1.00 90.88 178 GLU A O 1
ATOM 1374 N N . VAL A 1 179 ? 14.404 0.795 -20.362 1.00 89.31 179 VAL A N 1
ATOM 1375 C CA . VAL A 1 179 ? 13.690 -0.461 -20.609 1.00 89.31 179 VAL A CA 1
ATOM 1376 C C . VAL A 1 179 ? 14.046 -1.028 -21.978 1.00 89.31 179 VAL A C 1
ATOM 1378 O O . VAL A 1 179 ? 13.950 -0.357 -23.004 1.00 89.31 179 VAL A O 1
ATOM 1381 N N . HIS A 1 180 ? 14.413 -2.303 -22.005 1.00 87.88 180 HIS A N 1
ATOM 1382 C CA . HIS A 1 180 ? 14.884 -2.992 -23.205 1.00 87.88 180 HIS A CA 1
ATOM 1383 C C . HIS A 1 180 ? 13.883 -4.026 -23.736 1.00 87.88 180 HIS A C 1
ATOM 1385 O O . HIS A 1 180 ? 13.973 -4.412 -24.899 1.00 87.88 180 HIS A O 1
ATOM 1391 N N . SER A 1 181 ? 12.904 -4.452 -22.929 1.00 86.31 181 SER A N 1
ATOM 1392 C CA . SER A 1 181 ? 11.850 -5.382 -23.354 1.00 86.31 181 SER A CA 1
ATOM 1393 C C . SER A 1 181 ? 10.493 -5.070 -22.724 1.00 86.31 181 SER A C 1
ATOM 1395 O O . SER A 1 181 ? 10.394 -4.317 -21.752 1.00 86.31 181 SER A O 1
ATOM 1397 N N . ALA A 1 182 ? 9.436 -5.687 -23.260 1.00 82.88 182 ALA A N 1
ATOM 1398 C CA . ALA A 1 182 ? 8.090 -5.579 -22.705 1.00 82.88 182 ALA A CA 1
ATOM 1399 C C . ALA A 1 182 ? 8.003 -6.169 -21.286 1.00 82.88 182 ALA A C 1
ATOM 1401 O O . ALA A 1 182 ? 7.280 -5.645 -20.441 1.00 82.88 182 ALA A O 1
ATOM 1402 N N . GLU A 1 183 ? 8.755 -7.230 -21.001 1.00 82.62 183 GLU A N 1
ATOM 1403 C CA . GLU A 1 183 ? 8.845 -7.849 -19.676 1.00 82.62 183 GLU A CA 1
ATOM 1404 C C . GLU A 1 183 ? 9.549 -6.919 -18.686 1.00 82.62 183 GLU A C 1
ATOM 1406 O O . GLU A 1 183 ? 9.045 -6.708 -17.585 1.00 82.62 183 GLU A O 1
ATOM 1411 N N . GLN A 1 184 ? 10.665 -6.303 -19.090 1.00 85.31 184 GLN A N 1
ATOM 1412 C CA . GLN A 1 184 ? 11.357 -5.328 -18.248 1.00 85.31 184 GLN A CA 1
ATOM 1413 C C . GLN A 1 184 ? 10.497 -4.083 -18.013 1.00 85.31 184 GLN A C 1
ATOM 1415 O O . GLN A 1 184 ? 10.486 -3.560 -16.905 1.00 85.31 184 GLN A O 1
ATOM 1420 N N . LEU A 1 185 ? 9.733 -3.638 -19.016 1.00 83.69 185 LEU A N 1
ATOM 1421 C CA . LEU A 1 185 ? 8.762 -2.556 -18.860 1.00 83.69 185 LEU A CA 1
ATOM 1422 C C . LEU A 1 185 ? 7.700 -2.901 -17.810 1.00 83.69 185 LEU A C 1
ATOM 1424 O O . LEU A 1 185 ? 7.411 -2.063 -16.962 1.00 83.69 185 LEU A O 1
ATOM 1428 N N . LYS A 1 186 ? 7.153 -4.124 -17.828 1.00 79.56 186 LYS A N 1
ATOM 1429 C CA . LYS A 1 186 ? 6.187 -4.587 -16.815 1.00 79.56 186 LYS A CA 1
ATOM 1430 C C . LYS A 1 186 ? 6.775 -4.562 -15.401 1.00 79.56 186 LYS A C 1
ATOM 1432 O O . LYS A 1 186 ? 6.096 -4.115 -14.483 1.00 79.56 186 LYS A O 1
ATOM 1437 N N . LEU A 1 187 ? 8.028 -4.993 -15.240 1.00 81.50 187 LEU A N 1
ATOM 1438 C CA . LEU A 1 187 ? 8.737 -4.903 -13.959 1.00 81.50 187 LEU A CA 1
ATOM 1439 C C . LEU A 1 187 ? 8.951 -3.439 -13.547 1.00 81.50 187 LEU A C 1
ATOM 1441 O O . LEU A 1 187 ? 8.594 -3.052 -12.441 1.00 81.50 187 LEU A O 1
ATOM 1445 N N . ALA A 1 188 ? 9.446 -2.599 -14.460 1.00 82.31 188 ALA A N 1
ATOM 1446 C CA . ALA A 1 188 ? 9.740 -1.189 -14.210 1.00 82.31 188 ALA A CA 1
ATOM 1447 C C . ALA A 1 188 ? 8.519 -0.403 -13.709 1.00 82.31 188 ALA A C 1
ATOM 1449 O O . ALA A 1 188 ? 8.643 0.425 -12.807 1.00 82.31 188 ALA A O 1
ATOM 1450 N N . VAL A 1 189 ? 7.335 -0.678 -14.264 1.00 77.75 189 VAL A N 1
ATOM 1451 C CA . VAL A 1 189 ? 6.084 -0.023 -13.851 1.00 77.75 189 VAL A CA 1
ATOM 1452 C C . VAL A 1 189 ? 5.467 -0.620 -12.584 1.00 77.75 189 VAL A C 1
ATOM 1454 O O . VAL A 1 189 ? 4.465 -0.088 -12.123 1.00 77.75 189 VAL A O 1
ATOM 1457 N N . GLN A 1 190 ? 6.036 -1.696 -12.020 1.00 72.62 190 GLN A N 1
ATOM 1458 C CA . GLN A 1 190 ? 5.563 -2.354 -10.789 1.00 72.62 190 GLN A CA 1
ATOM 1459 C C . GLN A 1 190 ? 4.072 -2.742 -10.824 1.00 72.62 190 GLN A C 1
ATOM 1461 O O . GLN A 1 190 ? 3.423 -2.879 -9.790 1.00 72.62 190 GLN A O 1
ATOM 1466 N N . GLY A 1 191 ? 3.506 -2.896 -12.024 1.00 62.75 191 GLY A N 1
ATOM 1467 C CA . GLY A 1 191 ? 2.102 -3.231 -12.212 1.00 62.75 191 GLY A CA 1
ATOM 1468 C C . GLY A 1 191 ? 1.893 -4.735 -12.113 1.00 62.75 191 GLY A C 1
ATOM 1469 O O . GLY A 1 191 ? 2.653 -5.511 -12.696 1.00 62.75 191 GLY A O 1
ATOM 1470 N N . ASN A 1 192 ? 0.832 -5.162 -11.426 1.00 56.47 192 ASN A N 1
ATOM 1471 C CA . ASN A 1 192 ? 0.462 -6.574 -11.405 1.00 56.47 192 ASN A CA 1
ATOM 1472 C C . ASN A 1 192 ? 0.282 -7.124 -12.818 1.00 56.47 192 ASN A C 1
ATOM 1474 O O . ASN A 1 192 ? -0.400 -6.530 -13.657 1.00 56.47 192 ASN A O 1
ATOM 1478 N N . TYR A 1 193 ? 0.837 -8.316 -13.039 1.00 48.62 193 TYR A N 1
ATOM 1479 C CA . TYR A 1 193 ? 0.943 -8.986 -14.336 1.00 48.62 193 TYR A CA 1
ATOM 1480 C C . TYR A 1 193 ? -0.403 -9.134 -15.078 1.00 48.62 193 TYR A C 1
ATOM 1482 O O . TYR A 1 193 ? -0.420 -9.218 -16.307 1.00 48.62 193 TYR A O 1
ATOM 1490 N N . LYS A 1 194 ? -1.533 -9.128 -14.350 1.00 49.72 194 LYS A N 1
ATOM 1491 C CA . LYS A 1 194 ? -2.894 -9.251 -14.899 1.00 49.72 194 LYS A CA 1
ATOM 1492 C C . LYS A 1 194 ? -3.647 -7.925 -15.090 1.00 49.72 194 LYS A C 1
ATOM 1494 O O . LYS A 1 194 ? -4.561 -7.893 -15.912 1.00 49.72 194 LYS A O 1
ATOM 1499 N N . SER A 1 195 ? -3.266 -6.822 -14.436 1.00 49.47 195 SER A N 1
ATOM 1500 C CA . SER A 1 195 ? -3.958 -5.525 -14.589 1.00 49.47 195 SER A CA 1
ATOM 1501 C C . SER A 1 195 ? -3.440 -4.770 -15.822 1.00 49.47 195 SER A C 1
ATOM 1503 O O . SER A 1 195 ? -2.863 -3.687 -15.771 1.00 49.47 195 SER A O 1
ATOM 1505 N N . SER A 1 196 ? -3.609 -5.405 -16.983 1.00 44.97 196 SER A N 1
ATOM 1506 C CA . SER A 1 196 ? -3.093 -4.991 -18.296 1.00 44.97 196 SER A CA 1
ATOM 1507 C C . SER A 1 196 ? -3.849 -3.805 -18.923 1.00 44.97 196 SER A C 1
ATOM 1509 O O . SER A 1 196 ? -3.839 -3.649 -20.141 1.00 44.97 196 SER A O 1
ATOM 1511 N N . LYS A 1 197 ? -4.532 -2.968 -18.129 1.00 47.09 197 LYS A N 1
ATOM 1512 C CA . LYS A 1 197 ? -5.281 -1.805 -18.645 1.00 47.09 197 LYS A CA 1
ATOM 1513 C C . LYS A 1 197 ? -4.446 -0.534 -18.754 1.00 47.09 197 LYS A C 1
ATOM 1515 O O . LYS A 1 197 ? -4.902 0.448 -19.335 1.00 47.09 197 LYS A O 1
ATOM 1520 N N . VAL A 1 198 ? -3.228 -0.536 -18.224 1.00 53.22 198 VAL A N 1
ATOM 1521 C CA . VAL A 1 198 ? -2.356 0.625 -18.346 1.00 53.22 198 VAL A CA 1
ATOM 1522 C C . VAL A 1 198 ? -1.767 0.647 -19.752 1.00 53.22 198 VAL A C 1
ATOM 1524 O O . VAL A 1 198 ? -0.900 -0.152 -20.102 1.00 53.22 198 VAL A O 1
ATOM 1527 N N . ASN A 1 199 ? -2.244 1.597 -20.552 1.00 56.22 199 ASN A N 1
ATOM 1528 C CA . ASN A 1 199 ? -1.911 1.828 -21.962 1.00 56.22 199 ASN A CA 1
ATOM 1529 C C . ASN A 1 199 ? -0.433 2.228 -22.203 1.00 56.22 199 ASN A C 1
ATOM 1531 O O . ASN A 1 199 ? -0.087 2.775 -23.243 1.00 56.22 199 ASN A O 1
ATOM 1535 N N . ILE A 1 200 ? 0.461 2.009 -21.233 1.00 61.22 200 ILE A N 1
ATOM 1536 C CA . ILE A 1 200 ? 1.883 2.351 -21.342 1.00 61.22 200 ILE A CA 1
ATOM 1537 C C . ILE A 1 200 ? 2.537 1.487 -22.423 1.00 61.22 200 ILE A C 1
ATOM 1539 O O . ILE A 1 200 ? 3.312 2.005 -23.221 1.00 61.22 200 ILE A O 1
ATOM 1543 N N . SER A 1 201 ? 2.183 0.200 -22.526 1.00 61.34 201 SER A N 1
ATOM 1544 C CA . SER A 1 201 ? 2.784 -0.721 -23.502 1.00 61.34 201 SER A CA 1
ATOM 1545 C C . SER A 1 201 ? 2.552 -0.310 -24.960 1.00 61.34 201 SER A C 1
ATOM 1547 O O . SER A 1 201 ? 3.413 -0.573 -25.796 1.00 61.34 201 SER A O 1
ATOM 1549 N N . THR A 1 202 ? 1.462 0.399 -25.279 1.00 62.81 202 THR A N 1
ATOM 1550 C CA . THR A 1 202 ? 1.184 0.846 -26.656 1.00 62.81 202 THR A CA 1
ATOM 1551 C C . THR A 1 202 ? 2.155 1.919 -27.148 1.00 62.81 202 THR A C 1
ATOM 1553 O O . THR A 1 202 ? 2.309 2.090 -28.354 1.00 62.81 202 THR A O 1
ATOM 1556 N N . GLY A 1 203 ? 2.827 2.631 -26.235 1.00 69.12 203 GLY A N 1
ATOM 1557 C CA . GLY A 1 203 ? 3.857 3.618 -26.572 1.00 69.12 203 GLY A CA 1
ATOM 1558 C C . GLY A 1 203 ? 5.234 3.012 -26.868 1.00 69.12 203 GLY A C 1
ATOM 1559 O O . GLY A 1 203 ? 6.078 3.682 -27.462 1.00 69.12 203 GLY A O 1
ATOM 1560 N N . PHE A 1 204 ? 5.474 1.748 -26.495 1.00 76.69 204 PHE A N 1
ATOM 1561 C CA . PHE A 1 204 ? 6.774 1.092 -26.644 1.00 76.69 204 PHE A CA 1
ATOM 1562 C C . PHE A 1 204 ? 6.719 -0.003 -27.715 1.00 76.69 204 PHE A C 1
ATOM 1564 O O . PHE A 1 204 ? 6.295 -1.128 -27.466 1.00 76.69 204 PHE A O 1
ATOM 1571 N N . ASN A 1 205 ? 7.225 0.291 -28.915 1.00 82.25 205 ASN A N 1
ATOM 1572 C CA . ASN A 1 205 ? 7.486 -0.741 -29.919 1.00 82.25 205 ASN A CA 1
ATOM 1573 C C . ASN A 1 205 ? 8.918 -1.270 -29.759 1.00 82.25 205 ASN A C 1
ATOM 1575 O O . ASN A 1 205 ? 9.856 -0.660 -30.273 1.00 82.25 205 ASN A O 1
ATOM 1579 N N . PHE A 1 206 ? 9.096 -2.391 -29.056 1.00 83.19 206 PHE A N 1
ATOM 1580 C CA . PHE A 1 206 ? 10.410 -3.019 -28.835 1.00 83.19 206 PHE A CA 1
ATOM 1581 C C . PHE A 1 206 ? 11.002 -3.694 -30.083 1.00 83.19 206 PHE A C 1
ATOM 1583 O O . PHE A 1 206 ? 12.196 -3.962 -30.110 1.00 83.19 206 PHE A O 1
ATOM 1590 N N . ASN A 1 207 ? 10.215 -3.890 -31.147 1.00 81.75 207 ASN A N 1
ATOM 1591 C CA . ASN A 1 207 ? 10.712 -4.426 -32.421 1.00 81.75 207 ASN A CA 1
ATOM 1592 C C . ASN A 1 207 ? 11.389 -3.351 -33.289 1.00 81.75 207 ASN A C 1
ATOM 1594 O O . ASN A 1 207 ? 12.038 -3.670 -34.283 1.00 81.75 207 ASN A O 1
ATOM 1598 N N . LYS A 1 208 ? 11.229 -2.067 -32.942 1.00 80.44 208 LYS A N 1
ATOM 1599 C CA . LYS A 1 208 ? 11.808 -0.946 -33.688 1.00 80.44 208 LYS A CA 1
ATOM 1600 C C . LYS A 1 208 ? 13.302 -0.791 -33.362 1.00 80.44 208 LYS A C 1
ATOM 1602 O O . LYS A 1 208 ? 13.654 -0.264 -32.307 1.00 80.44 208 LYS A O 1
ATOM 1607 N N . GLN A 1 209 ? 14.171 -1.258 -34.256 1.00 74.88 209 GLN A N 1
ATOM 1608 C CA . GLN A 1 209 ? 15.632 -1.253 -34.062 1.00 74.88 209 GLN A CA 1
ATOM 1609 C C . GLN A 1 209 ? 16.286 0.123 -34.295 1.00 74.88 209 GLN A C 1
ATOM 1611 O O . GLN A 1 209 ? 17.410 0.354 -33.864 1.00 74.88 209 GLN A O 1
ATOM 1616 N N . ASP A 1 210 ? 15.585 1.069 -34.929 1.00 78.62 210 ASP A N 1
ATOM 1617 C CA . ASP A 1 210 ? 16.047 2.456 -35.103 1.00 78.62 210 ASP A CA 1
ATOM 1618 C C . ASP A 1 210 ? 15.925 3.299 -33.814 1.00 78.62 210 ASP A C 1
ATOM 1620 O O . ASP A 1 210 ? 16.433 4.419 -33.741 1.00 78.62 210 ASP A O 1
ATOM 1624 N N . VAL A 1 211 ? 15.274 2.764 -32.776 1.00 80.69 211 VAL A N 1
ATOM 1625 C CA . VAL A 1 211 ? 15.142 3.398 -31.459 1.00 80.69 211 VAL A CA 1
ATOM 1626 C C . VAL A 1 211 ? 16.246 2.889 -30.541 1.00 80.69 211 VAL A C 1
ATOM 1628 O O . VAL A 1 211 ? 16.217 1.739 -30.102 1.00 80.69 211 VAL A O 1
ATOM 1631 N N . ARG A 1 212 ? 17.186 3.781 -30.216 1.00 80.62 212 ARG A N 1
ATOM 1632 C CA . ARG A 1 212 ? 18.384 3.466 -29.420 1.00 80.62 212 ARG A CA 1
ATOM 1633 C C . ARG A 1 212 ? 18.095 3.192 -27.946 1.00 80.62 212 ARG A C 1
ATOM 1635 O O . ARG A 1 212 ? 18.605 2.220 -27.411 1.00 80.62 212 ARG A O 1
ATOM 1642 N N . SER A 1 213 ? 17.264 4.025 -27.323 1.00 87.81 213 SER A N 1
ATOM 1643 C CA . SER A 1 213 ? 16.947 3.933 -25.897 1.00 87.81 213 SER A CA 1
ATOM 1644 C C . SER A 1 213 ? 15.478 4.234 -25.655 1.00 87.81 213 SER A C 1
ATOM 1646 O O . SER A 1 213 ? 14.860 5.035 -26.363 1.00 87.81 213 SER A O 1
ATOM 1648 N N . ARG A 1 214 ? 14.915 3.574 -24.648 1.00 88.62 214 ARG A N 1
ATOM 1649 C CA . ARG A 1 214 ? 13.528 3.725 -24.209 1.00 88.62 214 ARG A CA 1
ATOM 1650 C C . ARG A 1 214 ? 13.560 3.917 -22.705 1.00 88.62 214 ARG A C 1
ATOM 1652 O O . ARG A 1 214 ? 14.101 3.072 -22.006 1.00 88.62 214 ARG A O 1
ATOM 1659 N N . PHE A 1 215 ? 12.978 5.002 -22.216 1.00 89.75 215 PHE A N 1
ATOM 1660 C CA . PHE A 1 215 ? 12.973 5.315 -20.792 1.00 89.75 215 PHE A CA 1
ATOM 1661 C C . PHE A 1 215 ? 11.553 5.308 -20.248 1.00 89.75 215 PHE A C 1
ATOM 1663 O O . PHE A 1 215 ? 10.623 5.799 -20.890 1.00 89.75 215 PHE A O 1
ATOM 1670 N N . VAL A 1 216 ? 11.408 4.771 -19.045 1.00 86.75 216 VAL A N 1
ATOM 1671 C CA . VAL A 1 216 ? 10.236 4.931 -18.196 1.00 86.75 216 VAL A CA 1
ATOM 1672 C C . VAL A 1 216 ? 10.591 5.952 -17.136 1.00 86.75 216 VAL A C 1
ATOM 1674 O O . VAL A 1 216 ? 11.624 5.843 -16.479 1.00 86.75 216 VAL A O 1
ATOM 1677 N N . VAL A 1 217 ? 9.721 6.940 -16.979 1.00 86.88 217 VAL A N 1
ATOM 1678 C CA . VAL A 1 217 ? 9.843 7.962 -15.949 1.00 86.88 217 VAL A CA 1
ATOM 1679 C C . VAL A 1 217 ? 8.669 7.794 -14.999 1.00 86.88 217 VAL A C 1
ATOM 1681 O O . VAL A 1 217 ? 7.519 7.997 -15.390 1.00 86.88 217 VAL A O 1
ATOM 1684 N N . LYS A 1 218 ? 8.958 7.401 -13.760 1.00 83.56 218 LYS A N 1
ATOM 1685 C CA . LYS A 1 218 ? 7.985 7.331 -12.672 1.00 83.56 218 LYS A CA 1
ATOM 1686 C C . LYS A 1 218 ? 8.062 8.631 -11.887 1.00 83.56 218 LYS A C 1
ATOM 1688 O O . LYS A 1 218 ? 9.115 8.987 -11.368 1.00 83.56 218 LYS A O 1
ATOM 1693 N N . PHE A 1 219 ? 6.943 9.340 -11.820 1.00 86.38 219 PHE A N 1
ATOM 1694 C CA . PHE A 1 219 ? 6.801 10.562 -11.040 1.00 86.38 219 PHE A CA 1
ATOM 1695 C C . PHE A 1 219 ? 5.608 10.399 -10.104 1.00 86.38 219 PHE A C 1
ATOM 1697 O O . PHE A 1 219 ? 4.463 10.347 -10.552 1.00 86.38 219 PHE A O 1
ATOM 1704 N N . LEU A 1 220 ? 5.890 10.270 -8.811 1.00 84.88 220 LEU A N 1
ATOM 1705 C CA . LEU A 1 220 ? 4.893 10.056 -7.769 1.00 84.88 220 LEU A CA 1
ATOM 1706 C C . LEU A 1 220 ? 4.746 11.322 -6.936 1.00 84.88 220 LEU A C 1
ATOM 1708 O O . LEU A 1 220 ? 5.735 11.860 -6.440 1.00 84.88 220 LEU A O 1
ATOM 1712 N N . GLN A 1 221 ? 3.506 11.766 -6.754 1.00 89.38 221 GLN A N 1
ATOM 1713 C CA . GLN A 1 221 ? 3.148 12.857 -5.852 1.00 89.38 221 GLN A CA 1
ATOM 1714 C C . GLN A 1 221 ? 2.316 12.292 -4.707 1.00 89.38 221 GLN A C 1
ATOM 1716 O O . GLN A 1 221 ? 1.131 12.006 -4.863 1.00 89.38 221 GLN A O 1
ATOM 1721 N N . ILE A 1 222 ? 2.951 12.105 -3.556 1.00 89.75 222 ILE A N 1
ATOM 1722 C CA . ILE A 1 222 ? 2.323 11.520 -2.374 1.00 89.75 222 ILE A CA 1
ATOM 1723 C C . ILE A 1 222 ? 1.871 12.668 -1.476 1.00 89.75 222 ILE A C 1
ATOM 1725 O O . ILE A 1 222 ? 2.693 13.303 -0.817 1.00 89.75 222 ILE A O 1
ATOM 1729 N N . TYR A 1 223 ? 0.571 12.963 -1.476 1.00 91.00 223 TYR A N 1
ATOM 1730 C CA . TYR A 1 223 ? 0.002 14.035 -0.650 1.00 91.00 223 TYR A CA 1
ATOM 1731 C C . TYR A 1 223 ? -0.056 13.663 0.834 1.00 91.00 223 TYR A C 1
ATOM 1733 O O . TYR A 1 223 ? 0.251 14.490 1.688 1.00 91.00 223 TYR A O 1
ATOM 1741 N N . TYR A 1 224 ? -0.436 12.424 1.140 1.00 92.19 224 TYR A N 1
ATOM 1742 C CA . TYR A 1 224 ? -0.501 11.881 2.494 1.00 92.19 224 TYR A CA 1
ATOM 1743 C C . TYR A 1 224 ? -0.534 10.348 2.446 1.00 92.19 224 TYR A C 1
ATOM 1745 O O . TYR A 1 224 ? -0.871 9.763 1.414 1.00 92.19 224 TYR A O 1
ATOM 1753 N N . THR A 1 225 ? -0.196 9.708 3.563 1.00 93.12 225 THR A N 1
ATOM 1754 C CA . THR A 1 225 ? -0.459 8.286 3.822 1.00 93.12 225 THR A CA 1
ATOM 1755 C C . THR A 1 225 ? -1.625 8.148 4.788 1.00 93.12 225 THR A C 1
ATOM 1757 O O . THR A 1 225 ? -1.967 9.097 5.501 1.00 93.12 225 THR A O 1
ATOM 1760 N N . ILE A 1 226 ? -2.265 6.981 4.767 1.00 94.12 226 ILE A N 1
ATOM 1761 C CA . ILE A 1 226 ? -3.282 6.604 5.742 1.00 94.12 226 ILE A CA 1
ATOM 1762 C C . ILE A 1 226 ? -2.850 5.278 6.335 1.00 94.12 226 ILE A C 1
ATOM 1764 O O . ILE A 1 226 ? -2.721 4.284 5.619 1.00 94.12 226 ILE A O 1
ATOM 1768 N N . ASP A 1 227 ? -2.636 5.291 7.636 1.00 95.50 227 ASP A N 1
ATOM 1769 C CA . ASP A 1 227 ? -2.018 4.215 8.387 1.00 95.50 227 ASP A CA 1
ATOM 1770 C C . ASP A 1 227 ? -2.999 3.706 9.446 1.00 95.50 227 ASP A C 1
ATOM 1772 O O . ASP A 1 227 ? -3.922 4.421 9.846 1.00 95.50 227 ASP A O 1
ATOM 1776 N N . ILE A 1 228 ? -2.811 2.461 9.885 1.00 96.31 228 ILE A N 1
ATOM 1777 C CA . ILE A 1 228 ? -3.545 1.890 11.018 1.00 96.31 228 ILE A CA 1
ATOM 1778 C C . ILE A 1 228 ? -2.611 1.702 12.206 1.00 96.31 228 ILE A C 1
ATOM 1780 O O . ILE A 1 228 ? -1.429 1.398 12.028 1.00 96.31 228 ILE A O 1
ATOM 1784 N N . ASP A 1 229 ? -3.162 1.790 13.411 1.00 96.44 229 ASP A N 1
ATOM 1785 C CA . ASP A 1 229 ? -2.468 1.273 14.586 1.00 96.44 229 ASP A CA 1
ATOM 1786 C C . ASP A 1 229 ? -2.351 -0.250 14.462 1.00 96.44 229 ASP A C 1
ATOM 1788 O O . ASP A 1 229 ? -3.339 -0.960 14.247 1.00 96.44 229 ASP A O 1
ATOM 1792 N N . LEU A 1 230 ? -1.122 -0.760 14.565 1.00 94.12 230 LEU A N 1
ATOM 1793 C CA . LEU A 1 230 ? -0.872 -2.187 14.417 1.00 94.12 230 LEU A CA 1
ATOM 1794 C C . LEU A 1 230 ? -1.424 -2.963 15.626 1.00 94.12 230 LEU A C 1
ATOM 1796 O O . LEU A 1 230 ? -1.194 -2.559 16.772 1.00 94.12 230 LEU A O 1
ATOM 1800 N N . PRO A 1 231 ? -2.111 -4.097 15.397 1.00 93.75 231 PRO A N 1
ATOM 1801 C CA . PRO A 1 231 ? -2.538 -4.982 16.476 1.00 93.75 231 PRO A CA 1
ATOM 1802 C C . PRO A 1 231 ? -1.323 -5.593 17.191 1.00 93.75 231 PRO A C 1
ATOM 1804 O O . PRO A 1 231 ? -0.256 -5.747 16.592 1.00 93.75 231 PRO A O 1
ATOM 1807 N N . LYS A 1 232 ? -1.482 -6.008 18.454 1.00 94.00 232 LYS A N 1
ATOM 1808 C CA . LYS A 1 232 ? -0.412 -6.721 19.178 1.00 94.00 232 LYS A CA 1
ATOM 1809 C C . LYS A 1 232 ? -0.349 -8.191 18.778 1.00 94.00 232 LYS A C 1
ATOM 1811 O O . LYS A 1 232 ? 0.731 -8.775 18.774 1.00 94.00 232 LYS A O 1
ATOM 1816 N N . GLN A 1 233 ? -1.498 -8.773 18.448 1.00 94.25 233 GLN A N 1
ATOM 1817 C CA . GLN A 1 233 ? -1.637 -10.154 17.995 1.00 94.25 233 GLN A CA 1
ATOM 1818 C C . GLN A 1 233 ? -2.754 -10.282 16.945 1.00 94.25 233 GLN A C 1
ATOM 1820 O O . GLN A 1 233 ? -3.668 -9.456 16.927 1.00 94.25 233 GLN A O 1
ATOM 1825 N N . PRO A 1 234 ? -2.737 -11.314 16.081 1.00 92.00 234 PRO A N 1
ATOM 1826 C CA . PRO A 1 234 ? -3.717 -11.465 15.000 1.00 92.00 234 PRO A CA 1
ATOM 1827 C C . PRO A 1 234 ? -5.184 -11.407 15.453 1.00 92.00 234 PRO A C 1
ATOM 1829 O O . PRO A 1 234 ? -6.009 -10.762 14.808 1.00 92.00 234 PRO A O 1
ATOM 1832 N N . SER A 1 235 ? -5.509 -12.028 16.589 1.00 93.62 235 SER A N 1
ATOM 1833 C CA . SER A 1 235 ? -6.860 -12.022 17.181 1.00 93.62 235 SER A CA 1
ATOM 1834 C C . SER A 1 235 ? -7.363 -10.638 17.630 1.00 93.62 235 SER A C 1
ATOM 1836 O O . SER A 1 235 ? -8.567 -10.463 17.848 1.00 93.62 235 SER A O 1
ATOM 1838 N N . ASP A 1 236 ? -6.499 -9.624 17.732 1.00 94.81 236 ASP A N 1
ATOM 1839 C CA . ASP A 1 236 ? -6.921 -8.246 18.025 1.00 94.81 236 ASP A CA 1
ATOM 1840 C C . ASP A 1 236 ? -7.652 -7.597 16.844 1.00 94.81 236 ASP A C 1
ATOM 1842 O O . ASP A 1 236 ? -8.322 -6.585 17.022 1.00 94.81 236 ASP A O 1
ATOM 1846 N N . LEU A 1 237 ? -7.576 -8.185 15.647 1.00 93.75 237 LEU A N 1
ATOM 1847 C CA . LEU A 1 237 ? -8.260 -7.677 14.458 1.00 93.75 237 LEU A CA 1
ATOM 1848 C C . LEU A 1 237 ? -9.717 -8.137 14.347 1.00 93.75 237 LEU A C 1
ATOM 1850 O O . LEU A 1 237 ? -10.449 -7.601 13.511 1.00 93.75 237 LEU A O 1
ATOM 1854 N N . PHE A 1 238 ? -10.134 -9.123 15.143 1.00 93.62 238 PHE A N 1
ATOM 1855 C CA . PHE A 1 238 ? -11.390 -9.843 14.950 1.00 93.62 238 PHE A CA 1
ATOM 1856 C C . PHE A 1 238 ? -12.270 -9.797 16.196 1.00 93.62 238 PHE A C 1
ATOM 1858 O O . PHE A 1 238 ? -11.802 -10.018 17.314 1.00 93.62 238 PHE A O 1
ATOM 1865 N N . GLU A 1 239 ? -13.555 -9.513 15.992 1.00 91.88 239 GLU A N 1
ATOM 1866 C CA . GLU A 1 239 ? -14.573 -9.590 17.048 1.00 91.88 239 GLU A CA 1
ATOM 1867 C C . GLU A 1 239 ? -14.917 -11.054 17.352 1.00 91.88 239 GLU A C 1
ATOM 1869 O O . GLU A 1 239 ? -15.009 -11.460 18.507 1.00 91.88 239 GLU A O 1
ATOM 1874 N N . GLU A 1 240 ? -15.013 -11.858 16.294 1.00 89.25 240 GLU A N 1
ATOM 1875 C CA . GLU A 1 240 ? -15.217 -13.302 16.325 1.00 89.25 240 GLU A CA 1
ATOM 1876 C C . GLU A 1 240 ? -14.103 -13.953 15.505 1.00 89.25 240 GLU A C 1
ATOM 1878 O O . GLU A 1 240 ? -13.809 -13.490 14.399 1.00 89.25 240 GLU A O 1
ATOM 1883 N N . MET A 1 241 ? -13.478 -15.012 16.032 1.00 88.50 241 MET A N 1
ATOM 1884 C CA . MET A 1 241 ? -12.385 -15.688 15.330 1.00 88.50 241 MET A CA 1
ATOM 1885 C C . MET A 1 241 ? -12.908 -16.262 14.005 1.00 88.50 241 MET A C 1
ATOM 1887 O O . MET A 1 241 ? -13.829 -17.086 14.020 1.00 88.50 241 MET A O 1
ATOM 1891 N N . PRO A 1 242 ? -12.377 -15.826 12.848 1.00 84.69 242 PRO A N 1
ATOM 1892 C CA . PRO A 1 242 ? -12.791 -16.390 11.578 1.00 84.69 242 PRO A CA 1
ATOM 1893 C C . PRO A 1 242 ? -12.326 -17.842 11.472 1.00 84.69 242 PRO A C 1
ATOM 1895 O O . PRO A 1 242 ? -11.327 -18.243 12.063 1.00 84.69 242 PRO A O 1
ATOM 1898 N N . ASP A 1 243 ? -13.043 -18.612 10.658 1.00 81.56 243 ASP A N 1
ATOM 1899 C CA . ASP A 1 243 ? -12.625 -19.956 10.271 1.00 81.56 243 ASP A CA 1
ATOM 1900 C C . ASP A 1 243 ? -11.197 -19.923 9.704 1.00 81.56 243 ASP A C 1
ATOM 1902 O O . ASP A 1 243 ? -10.916 -19.190 8.749 1.00 81.56 243 ASP A O 1
ATOM 1906 N N . LEU A 1 244 ? -10.311 -20.732 10.289 1.00 74.81 244 LEU A N 1
ATOM 1907 C CA . LEU A 1 244 ? -8.903 -20.844 9.909 1.00 74.81 244 LEU A CA 1
ATOM 1908 C C . LEU A 1 244 ? -8.749 -21.193 8.421 1.00 74.81 244 LEU A C 1
ATOM 1910 O O . LEU A 1 244 ? -7.863 -20.663 7.749 1.00 74.81 244 LEU A O 1
ATOM 1914 N N . GLY A 1 245 ? -9.682 -21.975 7.859 1.00 71.06 245 GLY A N 1
ATOM 1915 C CA . GLY A 1 245 ? -9.706 -22.308 6.431 1.00 71.06 245 GLY A CA 1
ATOM 1916 C C . GLY A 1 245 ? -9.898 -21.099 5.502 1.00 71.06 245 GLY A C 1
ATOM 1917 O O . GLY A 1 245 ? -9.628 -21.188 4.304 1.00 71.06 245 GLY A O 1
ATOM 1918 N N . LYS A 1 246 ? -10.334 -19.947 6.028 1.00 71.06 246 LYS A N 1
ATOM 1919 C CA . LYS A 1 246 ? -10.484 -18.695 5.265 1.00 71.06 246 LYS A CA 1
ATOM 1920 C C . LYS A 1 246 ? -9.225 -17.823 5.266 1.00 71.06 246 LYS A C 1
ATOM 1922 O O . LYS A 1 246 ? -9.145 -16.916 4.437 1.00 71.06 246 LYS A O 1
ATOM 1927 N N . LEU A 1 247 ? -8.275 -18.085 6.166 1.00 70.25 247 LEU A N 1
ATOM 1928 C CA . LEU A 1 247 ? -7.049 -17.294 6.350 1.00 70.25 247 LEU A CA 1
ATOM 1929 C C . LEU A 1 247 ? -5.873 -17.808 5.510 1.00 70.25 247 LEU A C 1
ATOM 1931 O O . LEU A 1 247 ? -4.917 -17.070 5.287 1.00 70.25 247 LEU A O 1
ATOM 1935 N N . GLY A 1 248 ? -5.957 -19.053 5.037 1.00 60.53 248 GLY A N 1
ATOM 1936 C CA . GLY A 1 248 ? -4.906 -19.718 4.275 1.00 60.53 248 GLY A CA 1
ATOM 1937 C C . GLY A 1 248 ? -4.991 -19.549 2.755 1.00 60.53 248 GLY A C 1
ATOM 1938 O O . GLY A 1 248 ? -6.033 -19.203 2.179 1.00 60.53 248 GLY A O 1
ATOM 1939 N N . SER A 1 249 ? -3.852 -19.854 2.128 1.00 50.19 249 SER A N 1
ATOM 1940 C CA . SER A 1 249 ? -3.740 -20.183 0.709 1.00 50.19 249 SER A CA 1
ATOM 1941 C C . SER A 1 249 ? -4.641 -21.382 0.415 1.00 50.19 249 SER A C 1
ATOM 1943 O O . SER A 1 249 ? -4.528 -22.417 1.077 1.00 50.19 249 SER A O 1
ATOM 1945 N N . SER A 1 250 ? -5.580 -21.243 -0.523 1.00 42.38 250 SER A N 1
ATOM 1946 C CA . SER A 1 250 ? -6.206 -22.439 -1.086 1.00 42.38 250 SER A CA 1
ATOM 1947 C C . SER A 1 250 ? -5.139 -23.118 -1.926 1.00 42.38 250 SER A C 1
ATOM 1949 O O . SER A 1 250 ? -4.788 -22.597 -2.982 1.00 42.38 250 SER A O 1
ATOM 1951 N N . SER A 1 251 ? -4.608 -24.229 -1.417 1.00 38.66 251 SER A N 1
ATOM 1952 C CA . SER A 1 251 ? -3.757 -25.137 -2.189 1.00 38.66 251 SER A CA 1
ATOM 1953 C C . SER A 1 251 ? -4.344 -25.416 -3.572 1.00 38.66 251 SER A C 1
ATOM 1955 O O . SER A 1 251 ? -5.584 -25.589 -3.656 1.00 38.66 251 SER A O 1
#